Protein AF-X6MHM9-F1 (afdb_monomer)

Sequence (259 aa):
MFNFKNVYDDIGMSSDAVANDTKEEIQTVGAIEKTKDESQGNAEKDSIYIKPLPNRLIITTRPPKFGRLSFFIERARKILRHDETLTITGVDRAITLTCTLVELLKRQKIAKVTKIATNMNLNPNFRRYGGNVAWGEPVPTIVFHLVRGEHATYVSDFQQRKVIEIFEINDPEHSGRLKKKKVEELNLSKTFLSAPQQGKEAEDLLRSIGDEISLPDFIRYSSLLIHPLLKPSLFKSGLVSLGIGPQEQQQQQEEENIE

Organism: Reticulomyxa filosa (NCBI:txid46433)

Nearest PDB structures (foldseek):
  2q3v-assembly1_A  TM=8.619E-01  e=2.267E-05  Arabidopsis thaliana
  2q3v-assembly1_B  TM=8.005E-01  e=5.409E-05  Arabidopsis thaliana
  3u6y-assembly1_A  TM=7.817E-01  e=9.816E-04  Aeropyrum pernix K1
  6cwx-assembly1_A  TM=6.773E-01  e=3.514E-03  Homo sapiens
  6cwx-assembly1_B  TM=5.830E-01  e=8.385E-03  Homo sapiens

pLDDT: mean 77.52, std 22.96, range [27.73, 98.19]

Secondary structure (DSSP, 8-state):
------------------------------------------SSS--SBPPPPPSEEEE-SS--TT--HHHHHHHHHHHHHH-SEEEEEEETTHHHHHHHHHHHHHHTTSEEEEEEEEEEE-S---EEETTEEEPPPPEEEEEEEEEE-TTTTSPPHHHHHHHHHHHHHH-TT--SEEEHHHHHHTTHHHHTT--HHHHHHHHHHHHHS-SEEEHHHHHHHHHHHS-TTB-HHHHHHHHHHTT----TTHHHHHHHTT-

InterPro domains:
  IPR036882 Alba-like domain superfamily [G3DSA:3.30.110.20] (65-205)
  IPR036882 Alba-like domain superfamily [SSF82704] (67-122)

Structure (mmCIF, N/CA/C/O backbone):
data_AF-X6MHM9-F1
#
_entry.id   AF-X6MHM9-F1
#
loop_
_atom_site.group_PDB
_atom_site.id
_atom_site.type_symbol
_atom_site.label_atom_id
_atom_site.label_alt_id
_atom_site.label_comp_id
_atom_site.label_asym_id
_atom_site.label_entity_id
_atom_site.label_seq_id
_atom_site.pdbx_PDB_ins_code
_atom_site.Cartn_x
_atom_site.Cartn_y
_atom_site.Cartn_z
_atom_site.occupancy
_atom_site.B_iso_or_equiv
_atom_site.auth_seq_id
_atom_site.auth_comp_id
_atom_site.auth_asym_id
_atom_site.auth_atom_id
_atom_site.pdbx_PDB_model_num
ATOM 1 N N . MET A 1 1 ? 29.045 -24.421 -48.332 1.00 38.19 1 MET A N 1
ATOM 2 C CA . MET A 1 1 ? 28.368 -23.975 -49.567 1.00 38.19 1 MET A CA 1
ATOM 3 C C . MET A 1 1 ? 27.151 -24.853 -49.773 1.00 38.19 1 MET A C 1
ATOM 5 O O . MET A 1 1 ? 27.314 -25.995 -50.168 1.00 38.19 1 MET A O 1
ATOM 9 N N . PHE A 1 2 ? 25.963 -24.349 -49.454 1.00 33.72 2 PHE A N 1
ATOM 10 C CA . PHE A 1 2 ? 24.700 -24.990 -49.813 1.00 33.72 2 PHE A CA 1
ATOM 11 C C . PHE A 1 2 ? 23.767 -23.898 -50.331 1.00 33.72 2 PHE A C 1
ATOM 13 O O . PHE A 1 2 ? 23.407 -22.980 -49.601 1.00 33.72 2 PHE A O 1
ATOM 20 N N . ASN A 1 3 ? 23.488 -23.980 -51.630 1.00 33.09 3 ASN A N 1
ATOM 21 C CA . ASN A 1 3 ? 22.532 -23.160 -52.358 1.00 33.09 3 ASN A CA 1
ATOM 22 C C . ASN A 1 3 ? 21.130 -23.712 -52.107 1.00 33.09 3 ASN A C 1
ATOM 24 O O . ASN A 1 3 ? 20.907 -24.896 -52.341 1.00 33.09 3 ASN A O 1
ATOM 28 N N . PHE A 1 4 ? 20.184 -22.842 -51.764 1.00 39.72 4 PHE A N 1
ATOM 29 C CA . PHE A 1 4 ? 18.783 -23.053 -52.107 1.00 39.72 4 PHE A CA 1
ATOM 30 C C . PHE A 1 4 ? 18.230 -21.762 -52.701 1.00 39.72 4 PHE A C 1
ATOM 32 O O . PHE A 1 4 ? 18.188 -20.715 -52.060 1.00 39.72 4 PHE A O 1
ATOM 39 N N . LYS A 1 5 ? 17.880 -21.873 -53.980 1.00 37.59 5 LYS A N 1
ATOM 40 C CA . LYS A 1 5 ? 17.193 -20.891 -54.810 1.00 37.59 5 LYS A CA 1
ATOM 41 C C . LYS A 1 5 ? 15.793 -21.451 -55.085 1.00 37.59 5 LYS A C 1
ATOM 43 O O . LYS A 1 5 ? 15.663 -22.663 -55.251 1.00 37.59 5 LYS A O 1
ATOM 48 N N . ASN A 1 6 ? 14.837 -20.533 -55.237 1.00 37.28 6 ASN A N 1
ATOM 49 C CA . ASN A 1 6 ? 13.449 -20.690 -55.700 1.00 37.28 6 ASN A CA 1
ATOM 50 C C . ASN A 1 6 ? 12.494 -21.181 -54.595 1.00 37.28 6 ASN A C 1
ATOM 52 O O . ASN A 1 6 ? 12.833 -22.068 -53.826 1.00 37.28 6 ASN A O 1
ATOM 56 N N . VAL A 1 7 ? 11.308 -20.604 -54.403 1.00 36.53 7 VAL A N 1
ATOM 57 C CA . VAL A 1 7 ? 10.221 -20.402 -55.375 1.00 36.53 7 VAL A CA 1
ATOM 58 C C . VAL A 1 7 ? 9.332 -19.242 -54.895 1.00 36.53 7 VAL A C 1
ATOM 60 O O . VAL A 1 7 ? 9.020 -19.213 -53.711 1.00 36.53 7 VAL A O 1
ATOM 63 N N . TYR A 1 8 ? 8.967 -18.307 -55.778 1.00 34.03 8 TYR A N 1
ATOM 64 C CA . TYR A 1 8 ? 7.593 -17.834 -56.054 1.00 34.03 8 TYR A CA 1
ATOM 65 C C . TYR A 1 8 ? 7.660 -16.606 -56.980 1.00 34.03 8 TYR A C 1
ATOM 67 O O . TYR A 1 8 ? 7.905 -15.492 -56.529 1.00 34.03 8 TYR A O 1
ATOM 75 N N . ASP A 1 9 ? 7.448 -16.865 -58.269 1.00 32.56 9 ASP A N 1
ATOM 76 C CA . ASP A 1 9 ? 6.857 -15.936 -59.237 1.00 32.56 9 ASP A CA 1
ATOM 77 C C . ASP A 1 9 ? 5.432 -16.439 -59.549 1.00 32.56 9 ASP A C 1
ATOM 79 O O . ASP A 1 9 ? 5.089 -17.572 -59.203 1.00 32.56 9 ASP A O 1
ATOM 83 N N . ASP A 1 10 ? 4.656 -15.594 -60.229 1.00 34.88 10 ASP A N 1
ATOM 84 C CA . ASP A 1 10 ? 3.286 -15.765 -60.739 1.00 34.88 10 ASP A CA 1
ATOM 85 C C . ASP A 1 10 ? 2.143 -15.502 -59.753 1.00 34.88 10 ASP A C 1
ATOM 87 O O . ASP A 1 10 ? 1.600 -16.422 -59.153 1.00 34.88 10 ASP A O 1
ATOM 91 N N . ILE A 1 11 ? 1.698 -14.238 -59.683 1.00 41.06 11 ILE A N 1
ATOM 92 C CA . ILE A 1 11 ? 0.494 -13.807 -60.425 1.00 41.06 11 ILE A CA 1
ATOM 93 C C . ILE A 1 11 ? 0.712 -12.368 -60.911 1.00 41.06 11 ILE A C 1
ATOM 95 O O . ILE A 1 11 ? 0.724 -11.421 -60.126 1.00 41.06 11 ILE A O 1
ATOM 99 N N . GLY A 1 12 ? 0.865 -12.210 -62.224 1.00 33.34 12 GLY A N 1
ATOM 100 C CA . GLY A 1 12 ? 0.735 -10.927 -62.899 1.00 33.34 12 GLY A CA 1
ATOM 101 C C . GLY A 1 12 ? -0.726 -10.608 -63.211 1.00 33.34 12 GLY A C 1
ATOM 102 O O . GLY A 1 12 ? -1.438 -11.456 -63.739 1.00 33.34 12 GLY A O 1
ATOM 103 N N . MET A 1 13 ? -1.141 -9.366 -62.957 1.00 36.22 13 MET A N 1
ATOM 104 C CA . MET A 1 13 ? -2.117 -8.652 -63.788 1.00 36.22 13 MET A CA 1
ATOM 105 C C . MET A 1 13 ? -1.728 -7.163 -63.871 1.00 36.22 13 MET A C 1
ATOM 107 O O . MET A 1 13 ? -1.805 -6.430 -62.889 1.00 36.22 13 MET A O 1
ATOM 111 N N . SER A 1 14 ? -1.217 -6.804 -65.058 1.00 32.84 14 SER A N 1
ATOM 112 C CA . SER A 1 14 ? -1.389 -5.565 -65.853 1.00 32.84 14 SER A CA 1
ATOM 113 C C . SER A 1 14 ? -2.276 -4.476 -65.217 1.00 32.84 14 SER A C 1
ATOM 115 O O . SER A 1 14 ? -3.398 -4.755 -64.810 1.00 32.84 14 SER A O 1
ATOM 117 N N . SER A 1 15 ? -1.769 -3.270 -64.931 1.00 32.66 15 SER A N 1
ATOM 118 C CA . SER A 1 15 ? -1.408 -2.141 -65.825 1.00 32.66 15 SER A CA 1
ATOM 119 C C . SER A 1 15 ? -2.610 -1.495 -66.529 1.00 32.66 15 SER A C 1
ATOM 121 O O . SER A 1 15 ? -3.189 -2.098 -67.423 1.00 32.66 15 SER A O 1
ATOM 123 N N . ASP A 1 16 ? -2.980 -0.271 -66.124 1.00 31.88 16 ASP A N 1
ATOM 124 C CA . ASP A 1 16 ? -2.954 0.928 -66.987 1.00 31.88 16 ASP A CA 1
ATOM 125 C C . ASP A 1 16 ? -3.599 2.168 -66.325 1.00 31.88 16 ASP A C 1
ATOM 127 O O . ASP A 1 16 ? -4.435 2.053 -65.431 1.00 31.88 16 ASP A O 1
ATOM 131 N N . ALA A 1 17 ? -3.192 3.342 -66.842 1.00 35.31 17 ALA A N 1
ATOM 132 C CA . ALA A 1 17 ? -3.585 4.739 -66.560 1.00 35.31 17 ALA A CA 1
ATOM 133 C C . ALA A 1 17 ? -2.800 5.457 -65.425 1.00 35.31 17 ALA A C 1
ATOM 135 O O . ALA A 1 17 ? -3.111 5.305 -64.249 1.00 35.31 17 ALA A O 1
ATOM 136 N N . VAL A 1 18 ? -1.652 6.116 -65.693 1.00 36.22 18 VAL A N 1
ATOM 137 C CA . VAL A 1 18 ? -1.440 7.455 -66.335 1.00 36.22 18 VAL A CA 1
ATOM 138 C C . VAL A 1 18 ? -1.986 8.590 -65.443 1.00 36.22 18 VAL A C 1
ATOM 140 O O . VAL A 1 18 ? -3.193 8.736 -65.327 1.00 36.22 18 VAL A O 1
ATOM 143 N N . ALA A 1 19 ? -1.166 9.238 -64.603 1.00 32.47 19 ALA A N 1
ATOM 144 C CA . ALA A 1 19 ? -0.224 10.359 -64.833 1.00 32.47 19 ALA A CA 1
ATOM 145 C C . ALA A 1 19 ? -0.845 11.770 -64.710 1.00 32.47 19 ALA A C 1
ATOM 147 O O . ALA A 1 19 ? -1.981 11.988 -65.122 1.00 32.47 19 ALA A O 1
ATOM 148 N N . ASN A 1 20 ? -0.011 12.696 -64.202 1.00 32.94 20 ASN A N 1
ATOM 149 C CA . ASN A 1 20 ? -0.148 14.156 -64.000 1.00 32.94 20 ASN A CA 1
ATOM 150 C C . ASN A 1 20 ? -0.344 14.529 -62.518 1.00 32.94 20 ASN A C 1
ATOM 152 O O . ASN A 1 20 ? -1.415 14.327 -61.964 1.00 32.94 20 ASN A O 1
ATOM 156 N N . ASP A 1 21 ? 0.683 14.874 -61.739 1.00 32.47 21 ASP A N 1
ATOM 157 C CA . ASP A 1 21 ? 1.766 15.869 -61.867 1.00 32.47 21 ASP A CA 1
ATOM 158 C C . ASP A 1 21 ? 1.361 17.301 -61.455 1.00 32.47 21 ASP A C 1
ATOM 160 O O . ASP A 1 21 ? 0.374 17.871 -61.913 1.00 32.47 21 ASP A O 1
ATOM 164 N N . THR A 1 22 ? 2.234 17.877 -60.625 1.00 33.09 22 THR A N 1
ATOM 165 C CA . THR A 1 22 ? 2.435 19.291 -60.260 1.00 33.09 22 THR A CA 1
ATOM 166 C C . THR A 1 22 ? 1.463 20.098 -59.370 1.00 33.09 22 THR A C 1
ATOM 168 O O . THR A 1 22 ? 0.395 20.533 -59.782 1.00 33.09 22 THR A O 1
ATOM 171 N N . LYS A 1 23 ? 2.057 20.509 -58.233 1.00 34.28 23 LYS A N 1
ATOM 172 C CA . LYS A 1 23 ? 2.311 21.893 -57.759 1.00 34.28 23 LYS A CA 1
ATOM 173 C C . LYS A 1 23 ? 1.507 22.461 -56.580 1.00 34.28 23 LYS A C 1
ATOM 175 O O . LYS A 1 23 ? 0.291 22.575 -56.577 1.00 34.28 23 LYS A O 1
ATOM 180 N N . GLU A 1 24 ? 2.335 22.857 -55.615 1.00 34.50 24 GLU A N 1
ATOM 181 C CA . GLU A 1 24 ? 2.168 23.757 -54.480 1.00 34.50 24 GLU A CA 1
ATOM 182 C C . GLU A 1 24 ? 1.369 25.031 -54.785 1.00 34.50 24 GLU A C 1
ATOM 184 O O . GLU A 1 24 ? 1.591 25.667 -55.812 1.00 34.50 24 GLU A O 1
ATOM 189 N N . GLU A 1 25 ? 0.593 25.496 -53.801 1.00 30.88 25 GLU A N 1
ATOM 190 C CA . GLU A 1 25 ? 0.550 26.925 -53.493 1.00 30.88 25 GLU A CA 1
ATOM 191 C C . GLU A 1 25 ? 0.280 27.172 -52.000 1.00 30.88 25 GLU A C 1
ATOM 193 O O . GLU A 1 25 ? -0.610 26.596 -51.374 1.00 30.88 25 GLU A O 1
ATOM 198 N N . ILE A 1 26 ? 1.129 28.024 -51.436 1.00 33.47 26 ILE A N 1
ATOM 199 C CA . ILE A 1 26 ? 1.107 28.559 -50.080 1.00 33.47 26 ILE A CA 1
ATOM 200 C C . ILE A 1 26 ? 0.109 29.720 -50.048 1.00 33.47 26 ILE A C 1
ATOM 202 O O . ILE A 1 26 ? 0.227 30.636 -50.858 1.00 33.47 26 ILE A O 1
ATOM 206 N N . GLN A 1 27 ? -0.788 29.764 -49.059 1.00 29.98 27 GLN A N 1
ATOM 207 C CA . GLN A 1 27 ? -1.447 31.012 -48.655 1.00 29.98 27 GLN A CA 1
ATOM 208 C C . GLN A 1 27 ? -1.429 31.192 -47.133 1.00 29.98 27 GLN A C 1
ATOM 210 O O . GLN A 1 27 ? -2.152 30.546 -46.379 1.00 29.98 27 GLN A O 1
ATOM 215 N N . THR A 1 28 ? -0.585 32.125 -46.700 1.00 32.91 28 THR A N 1
ATOM 216 C CA . THR A 1 28 ? -0.631 32.845 -45.423 1.00 32.91 28 THR A CA 1
ATOM 217 C C . THR A 1 28 ? -1.448 34.126 -45.575 1.00 32.91 28 THR A C 1
ATOM 219 O O . THR A 1 28 ? -0.984 35.004 -46.291 1.00 32.91 28 THR A O 1
ATOM 222 N N . VAL A 1 29 ? -2.563 34.274 -44.846 1.00 30.34 29 VAL A N 1
ATOM 223 C CA . VAL A 1 29 ? -3.133 35.528 -44.282 1.00 30.34 29 VAL A CA 1
ATOM 224 C C . VAL A 1 29 ? -4.110 35.049 -43.181 1.00 30.34 29 VAL A C 1
ATOM 226 O O . VAL A 1 29 ? -4.945 34.204 -43.456 1.00 30.34 29 VAL A O 1
ATOM 229 N N . GLY A 1 30 ? -4.040 35.382 -41.890 1.00 27.73 30 GLY A N 1
ATOM 230 C CA . GLY A 1 30 ? -3.840 36.699 -41.301 1.00 27.73 30 GLY A CA 1
ATOM 231 C C . GLY A 1 30 ? -5.193 37.340 -40.956 1.00 27.73 30 GLY A C 1
ATOM 232 O O . GLY A 1 30 ? -5.540 38.349 -41.552 1.00 27.73 30 GLY A O 1
ATOM 233 N N . ALA A 1 31 ? -5.957 36.782 -40.009 1.00 30.77 31 ALA A N 1
ATOM 234 C CA . ALA A 1 31 ? -7.120 37.458 -39.424 1.00 30.77 31 ALA A CA 1
ATOM 235 C C . ALA A 1 31 ? -7.164 37.214 -37.909 1.00 30.77 31 ALA A C 1
ATOM 237 O O . ALA A 1 31 ? -7.537 36.151 -37.420 1.00 30.77 31 ALA A O 1
ATOM 238 N N . ILE A 1 32 ? -6.697 38.228 -37.185 1.00 41.47 32 ILE A N 1
ATOM 239 C CA . ILE A 1 32 ? -6.835 38.396 -35.743 1.00 41.47 32 ILE A CA 1
ATOM 240 C C . ILE A 1 32 ? -8.270 38.866 -35.503 1.00 41.47 32 ILE A C 1
ATOM 242 O O . ILE A 1 32 ? -8.565 40.043 -35.695 1.00 41.47 32 ILE A O 1
ATOM 246 N N . GLU A 1 33 ? -9.143 37.973 -35.048 1.00 34.34 33 GLU A N 1
ATOM 247 C CA . GLU A 1 33 ? -10.371 38.371 -34.363 1.00 34.34 33 GLU A CA 1
ATOM 248 C C . GLU A 1 33 ? -10.207 38.121 -32.868 1.00 34.34 33 GLU A C 1
ATOM 250 O O . GLU A 1 33 ? -10.085 37.002 -32.375 1.00 34.34 33 GLU A O 1
ATOM 255 N N . LYS A 1 34 ? -10.130 39.241 -32.147 1.00 41.06 34 LYS A N 1
ATOM 256 C CA . LYS A 1 34 ? -10.158 39.319 -30.694 1.00 41.06 34 LYS A CA 1
ATOM 257 C C . LYS A 1 34 ? -11.567 38.976 -30.215 1.00 41.06 34 LYS A C 1
ATOM 259 O O . LYS A 1 34 ? -12.380 39.879 -30.030 1.00 41.06 34 LYS A O 1
ATOM 264 N N . THR A 1 35 ? -11.827 37.717 -29.905 1.00 32.22 35 THR A N 1
ATOM 265 C CA . THR A 1 35 ? -12.854 37.379 -28.917 1.00 32.22 35 THR A CA 1
ATOM 266 C C . THR A 1 35 ? -12.211 37.374 -27.537 1.00 32.22 35 THR A C 1
ATOM 268 O O . THR A 1 35 ? -11.542 36.433 -27.117 1.00 32.22 35 THR A O 1
ATOM 271 N N . LYS A 1 36 ? -12.387 38.512 -26.857 1.00 39.59 36 LYS A N 1
ATOM 272 C CA . LYS A 1 36 ? -12.474 38.575 -25.400 1.00 39.59 36 LYS A CA 1
ATOM 273 C C . LYS A 1 36 ? -13.589 37.630 -24.974 1.00 39.59 36 LYS A C 1
ATOM 275 O O . LYS A 1 36 ? -14.733 37.881 -25.322 1.00 39.59 36 LYS A O 1
ATOM 280 N N . ASP A 1 37 ? -13.215 36.569 -24.287 1.00 42.22 37 ASP A N 1
ATOM 281 C CA . ASP A 1 37 ? -13.855 36.046 -23.081 1.00 42.22 37 ASP A CA 1
ATOM 282 C C . ASP A 1 37 ? -13.402 34.603 -22.944 1.00 42.22 37 ASP A C 1
ATOM 284 O O . ASP A 1 37 ? -13.770 33.754 -23.740 1.00 42.22 37 ASP A O 1
ATOM 288 N N . GLU A 1 38 ? -12.546 34.355 -21.958 1.00 34.78 38 GLU A N 1
ATOM 289 C CA . GLU A 1 38 ? -12.667 33.188 -21.092 1.00 34.78 38 GLU A CA 1
ATOM 290 C C . GLU A 1 38 ? -11.642 33.319 -19.968 1.00 34.78 38 GLU A C 1
ATOM 292 O O . GLU A 1 38 ? -10.440 33.076 -20.084 1.00 34.78 38 GLU A O 1
ATOM 297 N N . SER A 1 39 ? -12.174 33.766 -18.843 1.00 46.81 39 SER A N 1
ATOM 298 C CA . SER A 1 39 ? -11.655 33.630 -17.497 1.00 46.81 39 SER A CA 1
ATOM 299 C C . SER A 1 39 ? -11.370 32.158 -17.157 1.00 46.81 39 SER A C 1
ATOM 301 O O . SER A 1 39 ? -12.078 31.535 -16.373 1.00 46.81 39 SER A O 1
ATOM 303 N N . GLN A 1 40 ? -10.283 31.589 -17.679 1.00 37.44 40 GLN A N 1
ATOM 304 C CA . GLN A 1 40 ? -9.726 30.328 -17.177 1.00 37.44 40 GLN A CA 1
ATOM 305 C C . GLN A 1 40 ? -8.724 30.615 -16.064 1.00 37.44 40 GLN A C 1
ATOM 307 O O . GLN A 1 40 ? -7.508 30.539 -16.211 1.00 37.44 40 GLN A O 1
ATOM 312 N N . GLY A 1 41 ? -9.276 30.989 -14.918 1.00 41.56 41 GLY A N 1
ATOM 313 C CA . GLY A 1 41 ? -8.515 31.260 -13.713 1.00 41.56 41 GLY A CA 1
ATOM 314 C C . GLY A 1 41 ? -9.370 31.065 -12.476 1.00 41.56 41 GLY A C 1
ATOM 315 O O . GLY A 1 41 ? -9.506 32.012 -11.721 1.00 41.56 41 GLY A O 1
ATOM 316 N N . ASN A 1 42 ? -10.003 29.895 -12.307 1.00 44.69 42 ASN A N 1
ATOM 317 C CA . ASN A 1 42 ? -10.522 29.387 -11.022 1.00 44.69 42 ASN A CA 1
ATOM 318 C C . ASN A 1 42 ? -11.270 28.049 -11.210 1.00 44.69 42 ASN A C 1
ATOM 320 O O . ASN A 1 42 ? -12.459 28.059 -11.502 1.00 44.69 42 ASN A O 1
ATOM 324 N N . ALA A 1 43 ? -10.592 26.908 -11.015 1.00 41.81 43 ALA A N 1
ATOM 325 C CA . ALA A 1 43 ? -11.248 25.614 -10.728 1.00 41.81 43 ALA A CA 1
ATOM 326 C C . ALA A 1 43 ? -10.328 24.518 -10.122 1.00 41.81 43 ALA A C 1
ATOM 328 O O . ALA A 1 43 ? -10.762 23.382 -9.972 1.00 41.81 43 ALA A O 1
ATOM 329 N N . GLU A 1 44 ? -9.064 24.798 -9.763 1.00 48.62 44 GLU A N 1
ATOM 330 C CA . GLU A 1 44 ? -8.189 23.812 -9.075 1.00 48.62 44 GLU A CA 1
ATOM 331 C C . GLU A 1 44 ? -8.121 23.986 -7.540 1.00 48.62 44 GLU A C 1
ATOM 333 O O . GLU A 1 44 ? -7.398 23.262 -6.852 1.00 48.62 44 GLU A O 1
ATOM 338 N N . LYS A 1 45 ? -8.916 24.904 -6.984 1.00 48.66 45 LYS A N 1
ATOM 339 C CA . LYS A 1 45 ? -9.206 25.034 -5.547 1.00 48.66 45 LYS A CA 1
ATOM 340 C C . LYS A 1 45 ? -10.603 24.425 -5.364 1.00 48.66 45 LYS A C 1
ATOM 342 O O . LYS A 1 45 ? -11.562 25.022 -5.817 1.00 48.66 45 LYS A O 1
ATOM 347 N N . ASP A 1 46 ? -10.811 23.154 -5.027 1.00 57.25 46 ASP A N 1
ATOM 348 C CA . ASP A 1 46 ? -10.609 22.580 -3.696 1.00 57.25 46 ASP A CA 1
ATOM 349 C C . ASP A 1 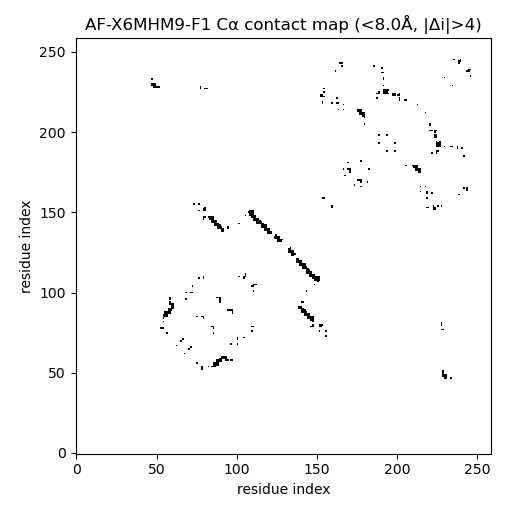46 ? -10.738 21.044 -3.745 1.00 57.25 46 ASP A C 1
ATOM 351 O O . ASP A 1 46 ? -11.512 20.431 -3.012 1.00 57.25 46 ASP A O 1
ATOM 355 N N . SER A 1 47 ? -10.017 20.360 -4.641 1.00 73.62 47 SER A N 1
ATOM 356 C CA . SER A 1 47 ? -10.049 18.891 -4.597 1.00 73.62 47 SER A CA 1
ATOM 357 C C . SER A 1 47 ? -9.367 18.396 -3.315 1.00 73.62 47 SER A C 1
ATOM 359 O O . SER A 1 47 ? -8.190 18.681 -3.081 1.00 73.62 47 SER A O 1
ATOM 361 N N . ILE A 1 48 ? -10.099 17.663 -2.475 1.00 76.81 48 ILE A N 1
ATOM 362 C CA . ILE A 1 48 ? -9.589 16.992 -1.261 1.00 76.81 48 ILE A CA 1
ATOM 363 C C . ILE A 1 48 ? -8.546 15.922 -1.627 1.00 76.81 48 ILE A C 1
ATOM 365 O O . ILE A 1 48 ? -7.636 15.618 -0.847 1.00 76.81 48 ILE A O 1
ATOM 369 N N . TYR A 1 49 ? -8.643 15.393 -2.848 1.00 79.56 49 TYR A N 1
ATOM 370 C CA . TYR A 1 49 ? -7.808 14.318 -3.353 1.00 79.56 49 TYR A CA 1
ATOM 371 C C . TYR A 1 49 ? -6.757 14.815 -4.347 1.00 79.56 49 TYR A C 1
ATOM 373 O O . TYR A 1 49 ? -6.893 15.837 -5.021 1.00 79.56 49 TYR A O 1
ATOM 381 N N . ILE A 1 50 ? -5.667 14.065 -4.438 1.00 77.12 50 ILE A N 1
ATOM 382 C CA . ILE A 1 50 ? -4.694 14.178 -5.522 1.00 77.12 50 ILE A CA 1
ATOM 383 C C . ILE A 1 50 ? -5.305 13.536 -6.779 1.00 77.12 50 ILE A C 1
ATOM 385 O O . ILE A 1 50 ? -6.096 12.600 -6.669 1.00 77.12 50 ILE A O 1
ATOM 389 N N . LYS A 1 51 ? -4.940 14.024 -7.974 1.00 80.06 51 LYS A N 1
ATOM 390 C CA . LYS A 1 51 ? -5.360 13.422 -9.252 1.00 80.06 51 LYS A CA 1
ATOM 391 C C . LYS A 1 51 ? -5.055 11.910 -9.263 1.00 80.06 51 LYS A C 1
ATOM 393 O O . LYS A 1 51 ? -3.990 11.522 -8.766 1.00 80.06 51 LYS A O 1
ATOM 398 N N . PRO A 1 52 ? -5.951 11.072 -9.820 1.00 74.19 52 PRO A N 1
ATOM 399 C CA . PRO A 1 52 ? -5.748 9.629 -9.864 1.00 74.19 52 PRO A CA 1
ATOM 400 C C . PRO A 1 52 ? -4.431 9.306 -10.568 1.00 74.19 52 PRO A C 1
ATOM 402 O O . PRO A 1 52 ? -4.074 9.904 -11.588 1.00 74.19 52 PRO A O 1
ATOM 405 N N . LEU A 1 53 ? -3.670 8.397 -9.965 1.00 80.56 53 LEU A N 1
ATOM 406 C CA . LEU A 1 53 ? -2.383 7.977 -10.495 1.00 80.56 53 LEU A CA 1
ATOM 407 C C . LEU A 1 53 ? -2.627 6.906 -11.559 1.00 80.56 53 LEU A C 1
ATOM 409 O O . LEU A 1 53 ? -3.429 6.012 -11.324 1.00 80.56 53 LEU A O 1
ATOM 413 N N . PRO A 1 54 ? -1.931 6.946 -12.706 1.00 88.56 54 PRO A N 1
ATOM 414 C CA . PRO A 1 54 ? -2.041 5.870 -13.676 1.00 88.56 54 PRO A CA 1
ATOM 415 C C . PRO A 1 54 ? -1.498 4.563 -13.086 1.00 88.56 54 PRO A C 1
ATOM 417 O O . PRO A 1 54 ? -0.500 4.578 -12.357 1.00 88.56 54 PRO A O 1
ATOM 420 N N . ASN A 1 55 ? -2.061 3.430 -13.516 1.00 91.31 55 ASN A N 1
ATOM 421 C CA . ASN A 1 55 ? -1.708 2.066 -13.069 1.00 91.31 55 ASN A CA 1
ATOM 422 C C . ASN A 1 55 ? -0.365 1.588 -13.653 1.00 91.31 55 ASN A C 1
ATOM 424 O O . ASN A 1 55 ? -0.123 0.400 -13.892 1.00 91.31 55 ASN A O 1
ATOM 428 N N . ARG A 1 56 ? 0.519 2.545 -13.939 1.00 92.94 56 ARG A N 1
ATOM 429 C CA . ARG A 1 56 ? 1.807 2.373 -14.584 1.00 92.94 56 ARG A CA 1
ATOM 430 C C . ARG A 1 56 ? 2.844 3.276 -13.930 1.00 92.94 56 ARG A C 1
ATOM 432 O O . ARG A 1 56 ? 2.669 4.489 -13.828 1.00 92.94 56 ARG A O 1
ATOM 439 N N . LEU A 1 57 ? 3.967 2.674 -13.566 1.00 93.06 57 LEU A N 1
ATOM 440 C CA . LEU A 1 57 ? 5.142 3.350 -13.042 1.00 93.06 57 LEU A CA 1
ATOM 441 C C . LEU A 1 57 ? 6.310 3.126 -14.003 1.00 93.06 57 LEU A C 1
ATOM 443 O O . LEU A 1 57 ? 6.691 1.989 -14.256 1.00 93.06 57 LEU A O 1
ATOM 447 N N . ILE A 1 58 ? 6.867 4.203 -14.553 1.00 91.75 58 ILE A N 1
ATOM 448 C CA . ILE A 1 58 ? 8.024 4.136 -15.452 1.00 91.75 58 ILE A CA 1
ATOM 449 C C . ILE A 1 58 ? 9.227 4.714 -14.714 1.00 91.75 58 ILE A C 1
ATOM 451 O O . ILE A 1 58 ? 9.177 5.847 -14.236 1.00 91.75 58 ILE A O 1
ATOM 455 N N . ILE A 1 59 ? 10.295 3.929 -14.619 1.00 90.88 59 ILE A N 1
ATOM 456 C CA . ILE A 1 59 ? 11.537 4.285 -13.942 1.00 90.88 59 ILE A CA 1
ATOM 457 C C . ILE A 1 59 ? 12.615 4.456 -15.010 1.00 90.88 59 ILE A C 1
ATOM 459 O O . ILE A 1 59 ? 12.994 3.511 -15.704 1.00 90.88 59 ILE A O 1
ATOM 463 N N . THR A 1 60 ? 13.089 5.692 -15.149 1.00 86.88 60 THR A N 1
ATOM 464 C CA . THR A 1 60 ? 14.117 6.088 -16.116 1.00 86.88 60 THR A CA 1
ATOM 465 C C . THR A 1 60 ? 15.382 6.568 -15.415 1.00 86.88 60 THR A C 1
ATOM 467 O O . THR A 1 60 ? 15.343 7.018 -14.273 1.00 86.88 60 THR A O 1
ATOM 470 N N . THR A 1 61 ? 16.502 6.534 -16.134 1.00 68.88 61 THR A N 1
ATOM 471 C CA . THR A 1 61 ? 17.859 6.866 -15.667 1.00 68.88 61 THR A CA 1
ATOM 472 C C . THR A 1 61 ? 18.079 8.295 -15.189 1.00 68.88 61 THR A C 1
ATOM 474 O O . THR A 1 61 ? 19.074 8.546 -14.518 1.00 68.88 61 THR A O 1
ATOM 477 N N . ARG A 1 62 ? 17.177 9.230 -15.503 1.00 65.19 62 ARG A N 1
ATOM 478 C CA . ARG A 1 62 ? 17.145 10.544 -14.857 1.00 65.19 62 ARG A CA 1
ATOM 479 C C . ARG A 1 62 ? 16.137 10.477 -13.717 1.00 65.19 62 ARG A C 1
ATOM 481 O O . ARG A 1 62 ? 14.954 10.723 -13.971 1.00 65.19 62 ARG A O 1
ATOM 488 N N . PRO A 1 63 ? 16.549 10.119 -12.489 1.00 54.75 63 PRO A N 1
ATOM 489 C CA . PRO A 1 63 ? 15.690 10.385 -11.355 1.00 54.75 63 PRO A CA 1
ATOM 490 C C . PRO A 1 63 ? 15.346 11.885 -11.386 1.00 54.75 63 PRO A C 1
ATOM 492 O O . PRO A 1 63 ? 16.220 12.701 -11.702 1.00 54.75 63 PRO A O 1
ATOM 495 N N . PRO A 1 64 ? 14.103 12.298 -11.078 1.00 55.75 64 PRO A N 1
ATOM 496 C CA . PRO A 1 64 ? 13.885 13.683 -10.673 1.00 55.75 64 PRO A CA 1
ATOM 497 C C . PRO A 1 64 ? 14.875 14.005 -9.541 1.00 55.75 64 PRO A C 1
ATOM 499 O O . PRO A 1 64 ? 15.375 13.085 -8.897 1.00 55.75 64 PRO A O 1
ATOM 502 N N . LYS A 1 65 ? 15.154 15.281 -9.259 1.00 55.44 65 LYS A N 1
ATOM 503 C CA . LYS A 1 65 ? 16.114 15.713 -8.216 1.00 55.44 65 LYS A CA 1
ATOM 504 C C . LYS A 1 65 ? 15.923 15.045 -6.824 1.00 55.44 65 LYS A C 1
ATOM 506 O O . LYS A 1 65 ? 16.802 15.145 -5.986 1.00 55.44 65 LYS A O 1
ATOM 511 N N . PHE A 1 66 ? 14.822 14.308 -6.622 1.00 52.72 66 PHE A N 1
ATOM 512 C CA . PHE A 1 66 ? 14.444 13.526 -5.441 1.00 52.72 66 PHE A CA 1
ATOM 513 C C . PHE A 1 66 ? 14.175 12.024 -5.707 1.00 52.72 66 PHE A C 1
ATOM 515 O O . PHE A 1 66 ? 13.401 11.405 -4.979 1.00 52.72 66 PHE A O 1
ATOM 522 N N . GLY A 1 67 ? 14.735 11.410 -6.757 1.00 56.50 67 GLY A N 1
ATOM 523 C CA . GLY A 1 67 ? 14.460 10.013 -7.143 1.00 56.50 67 GLY A CA 1
ATOM 524 C C . GLY A 1 67 ? 15.093 8.961 -6.229 1.00 56.50 67 GLY A C 1
ATOM 525 O O . GLY A 1 67 ? 15.865 8.116 -6.677 1.00 56.50 67 GLY A O 1
ATOM 526 N N . ARG A 1 68 ? 14.741 9.008 -4.944 1.00 76.75 68 ARG A N 1
ATOM 527 C CA . ARG A 1 68 ? 15.034 7.980 -3.949 1.00 76.75 68 ARG A CA 1
ATOM 528 C C . ARG A 1 68 ? 14.065 6.808 -4.138 1.00 76.75 68 ARG A C 1
ATOM 530 O O . ARG A 1 68 ? 12.910 6.983 -4.522 1.00 76.75 68 ARG A O 1
ATOM 537 N N . LEU A 1 69 ? 14.529 5.596 -3.842 1.00 87.38 69 LEU A N 1
ATOM 538 C CA . LEU A 1 69 ? 13.728 4.367 -3.893 1.00 87.38 69 LEU A CA 1
ATOM 539 C C . LEU A 1 69 ? 12.417 4.480 -3.086 1.00 87.38 69 LEU A C 1
ATOM 541 O O . LEU A 1 69 ? 11.380 3.986 -3.526 1.00 87.38 69 LEU A O 1
ATOM 545 N N . SER A 1 70 ? 12.448 5.197 -1.959 1.00 85.88 70 SER A N 1
ATOM 546 C CA . SER A 1 70 ? 11.289 5.483 -1.103 1.00 85.88 70 SER A CA 1
ATOM 547 C C . SER A 1 70 ? 10.129 6.133 -1.859 1.00 85.88 70 SER A C 1
ATOM 549 O O . SER A 1 70 ? 8.991 5.690 -1.724 1.00 85.88 70 SER A O 1
ATOM 551 N N . PHE A 1 71 ? 10.408 7.107 -2.730 1.00 87.25 71 PHE A N 1
ATOM 552 C CA . PHE A 1 71 ? 9.384 7.766 -3.542 1.00 87.25 71 PHE A CA 1
ATOM 553 C C . PHE A 1 71 ? 8.632 6.768 -4.431 1.00 87.25 71 PHE A C 1
ATOM 555 O O . PHE A 1 71 ? 7.402 6.795 -4.520 1.00 87.25 71 PHE A O 1
ATOM 562 N N . PHE A 1 72 ? 9.362 5.855 -5.079 1.00 91.19 72 PHE A N 1
ATOM 563 C CA . PHE A 1 72 ? 8.753 4.838 -5.934 1.00 91.19 72 PHE A CA 1
ATOM 564 C C . PHE A 1 72 ? 7.958 3.808 -5.129 1.00 91.19 72 PHE A C 1
ATOM 566 O O . PHE A 1 72 ? 6.897 3.386 -5.589 1.00 91.19 72 PHE A O 1
ATOM 573 N N . ILE A 1 73 ? 8.418 3.449 -3.925 1.00 91.94 73 ILE A N 1
ATOM 574 C CA . ILE A 1 73 ? 7.681 2.571 -3.005 1.00 91.94 73 ILE A CA 1
ATOM 575 C C . ILE A 1 73 ? 6.356 3.217 -2.607 1.00 91.94 73 ILE A C 1
ATOM 577 O O . ILE A 1 73 ? 5.304 2.594 -2.752 1.00 91.94 73 ILE A O 1
ATOM 581 N N . GLU A 1 74 ? 6.376 4.469 -2.148 1.00 88.81 74 GLU A N 1
ATOM 582 C CA . GLU A 1 74 ? 5.158 5.175 -1.748 1.00 88.81 74 GLU A CA 1
ATOM 583 C C . GLU A 1 74 ? 4.179 5.331 -2.906 1.00 88.81 74 GLU A C 1
ATOM 585 O O . GLU A 1 74 ? 2.974 5.130 -2.740 1.00 88.81 74 GLU A O 1
ATOM 590 N N . ARG A 1 75 ? 4.688 5.656 -4.098 1.00 90.19 75 ARG A N 1
ATOM 591 C CA . ARG A 1 75 ? 3.860 5.778 -5.296 1.00 90.19 75 ARG A CA 1
ATOM 592 C C . ARG A 1 75 ? 3.244 4.440 -5.695 1.00 90.19 75 ARG A C 1
ATOM 594 O O . ARG A 1 75 ? 2.050 4.399 -5.974 1.00 90.19 75 ARG A O 1
ATOM 601 N N . ALA A 1 76 ? 4.021 3.359 -5.687 1.00 93.56 76 ALA A N 1
ATOM 602 C CA . ALA A 1 76 ? 3.522 2.017 -5.976 1.00 93.56 76 ALA A CA 1
ATOM 603 C C . ALA A 1 76 ? 2.459 1.573 -4.961 1.00 93.56 76 ALA A C 1
ATOM 605 O O . ALA A 1 76 ? 1.420 1.057 -5.361 1.00 93.56 76 ALA A O 1
ATOM 606 N N . ARG A 1 77 ? 2.675 1.838 -3.664 1.00 92.88 77 ARG A N 1
ATOM 607 C CA . ARG A 1 77 ? 1.692 1.579 -2.600 1.00 92.88 77 ARG A CA 1
ATOM 608 C C . ARG A 1 77 ? 0.395 2.350 -2.829 1.00 92.88 77 ARG A C 1
ATOM 610 O O . ARG A 1 77 ? -0.674 1.758 -2.767 1.00 92.88 77 ARG A O 1
ATOM 617 N N . LYS A 1 78 ? 0.474 3.649 -3.137 1.00 90.94 78 LYS A N 1
ATOM 618 C CA . LYS A 1 78 ? -0.712 4.476 -3.428 1.00 90.94 78 LYS A CA 1
ATOM 619 C C . LYS A 1 78 ? -1.514 3.929 -4.607 1.00 90.94 78 LYS A C 1
ATOM 621 O O . LYS A 1 78 ? -2.732 3.838 -4.495 1.00 90.94 78 LYS A O 1
ATOM 626 N N . ILE A 1 79 ? -0.837 3.531 -5.687 1.00 92.88 79 ILE A N 1
ATOM 627 C CA . ILE A 1 79 ? -1.492 2.913 -6.848 1.00 92.88 79 ILE A CA 1
ATOM 628 C C . ILE A 1 79 ? -2.136 1.587 -6.440 1.00 92.88 79 ILE A C 1
ATOM 630 O O . ILE A 1 79 ? -3.321 1.423 -6.650 1.00 92.88 79 ILE A O 1
ATOM 634 N N . LEU A 1 80 ? -1.415 0.677 -5.779 1.00 93.88 80 LEU A N 1
ATOM 635 C CA . LEU A 1 80 ? -1.953 -0.634 -5.380 1.00 93.88 80 LEU A CA 1
ATOM 636 C C . LEU A 1 80 ? -3.066 -0.571 -4.317 1.00 93.88 80 LEU A C 1
ATOM 638 O O . LEU A 1 80 ? -3.807 -1.540 -4.153 1.00 93.88 80 LEU A O 1
ATOM 642 N N . ARG A 1 81 ? -3.191 0.541 -3.583 1.00 91.31 81 ARG A N 1
ATOM 643 C CA . ARG A 1 81 ? -4.343 0.812 -2.705 1.00 91.31 81 ARG A CA 1
ATOM 644 C C . ARG A 1 81 ? -5.576 1.229 -3.487 1.00 91.31 81 ARG A C 1
ATOM 646 O O . ARG A 1 81 ? -6.678 0.855 -3.109 1.00 91.31 81 ARG A O 1
ATOM 653 N N . HIS A 1 82 ? -5.386 2.025 -4.534 1.00 88.81 82 HIS A N 1
ATOM 654 C CA . HIS A 1 82 ? -6.477 2.501 -5.372 1.00 88.81 82 HIS A CA 1
ATOM 655 C C . HIS A 1 82 ? -6.919 1.415 -6.360 1.00 88.81 82 HIS A C 1
ATOM 657 O O . HIS A 1 82 ? -8.078 1.017 -6.376 1.00 88.81 82 HIS A O 1
ATOM 663 N N . ASP A 1 83 ? -5.959 0.841 -7.075 1.00 91.69 83 ASP A N 1
ATOM 664 C CA . ASP A 1 83 ? -6.129 -0.142 -8.133 1.00 91.69 83 ASP A CA 1
ATOM 665 C C . ASP A 1 83 ? -5.624 -1.519 -7.711 1.00 91.69 83 ASP A C 1
ATOM 667 O O . ASP A 1 83 ? -4.756 -1.664 -6.850 1.00 91.69 83 ASP A O 1
ATOM 671 N N . GLU A 1 84 ? -6.175 -2.570 -8.306 1.00 93.69 84 GLU A N 1
ATOM 672 C CA . GLU A 1 84 ? -5.774 -3.948 -7.998 1.00 93.69 84 GLU A CA 1
ATOM 673 C C . GLU A 1 84 ? -4.492 -4.374 -8.720 1.00 93.69 84 GLU A C 1
ATOM 675 O O . GLU A 1 84 ? -3.868 -5.372 -8.354 1.00 93.69 84 GLU A O 1
ATOM 680 N N . THR A 1 85 ? -4.093 -3.628 -9.752 1.00 96.56 85 THR A N 1
ATOM 681 C CA . THR A 1 85 ? -2.979 -3.977 -10.634 1.00 96.56 85 THR A CA 1
ATOM 682 C C . THR A 1 85 ? -2.017 -2.808 -10.799 1.00 96.56 85 THR A C 1
ATOM 684 O O . THR A 1 85 ? -2.406 -1.641 -10.778 1.00 96.56 85 THR A O 1
ATOM 687 N N . LEU A 1 86 ? -0.734 -3.122 -10.970 1.00 97.25 86 LEU A N 1
ATOM 688 C CA . LEU A 1 86 ? 0.316 -2.140 -11.217 1.00 97.25 86 LEU A CA 1
ATOM 689 C C . LEU A 1 86 ? 1.318 -2.698 -12.223 1.00 97.25 86 LEU A C 1
ATOM 691 O O . LEU A 1 86 ? 1.849 -3.793 -12.048 1.00 97.25 86 LEU A O 1
ATOM 695 N N . THR A 1 87 ? 1.628 -1.915 -13.253 1.00 97.75 87 THR A N 1
ATOM 696 C CA . THR A 1 87 ? 2.719 -2.225 -14.182 1.00 97.75 87 THR A CA 1
ATOM 697 C C . THR A 1 87 ? 3.932 -1.353 -13.878 1.00 97.75 87 THR A C 1
ATOM 699 O O . THR A 1 87 ? 3.836 -0.128 -13.935 1.00 97.75 87 THR A O 1
ATOM 702 N N . ILE A 1 88 ? 5.086 -1.957 -13.588 1.00 97.00 88 ILE A N 1
ATOM 703 C CA . ILE A 1 88 ? 6.346 -1.232 -13.369 1.00 97.00 88 ILE A CA 1
ATOM 704 C C . ILE A 1 88 ? 7.295 -1.499 -14.536 1.00 97.00 88 ILE A C 1
ATOM 706 O O . ILE A 1 88 ? 7.606 -2.648 -14.841 1.00 97.00 88 ILE A O 1
ATOM 710 N N . THR A 1 89 ? 7.758 -0.439 -15.193 1.00 95.50 89 THR A N 1
ATOM 711 C CA . THR A 1 89 ? 8.694 -0.499 -16.319 1.00 95.50 89 THR A CA 1
ATOM 712 C C . THR A 1 89 ? 10.026 0.131 -15.929 1.00 95.50 89 THR A C 1
ATOM 714 O O . THR A 1 89 ? 10.064 1.313 -15.599 1.00 95.50 89 THR A O 1
ATOM 717 N N . GLY A 1 90 ? 11.109 -0.636 -16.012 1.00 94.31 90 GLY A N 1
ATOM 718 C CA . GLY A 1 90 ? 12.480 -0.157 -15.845 1.00 94.31 90 GLY A CA 1
ATOM 719 C C . GLY A 1 90 ? 13.196 -0.084 -17.184 1.00 94.31 90 GLY A C 1
ATOM 720 O O . GLY A 1 90 ? 13.096 -1.019 -17.975 1.00 94.31 90 GLY A O 1
ATOM 721 N N . VAL A 1 91 ? 13.914 1.008 -17.440 1.00 91.31 91 VAL A N 1
ATOM 722 C CA . VAL A 1 91 ? 14.607 1.245 -18.716 1.00 91.31 91 VAL A CA 1
ATOM 723 C C . VAL A 1 91 ? 16.101 1.456 -18.481 1.00 91.31 91 VAL A C 1
ATOM 725 O O . VAL A 1 91 ? 16.486 2.234 -17.604 1.00 91.31 91 VAL A O 1
ATOM 728 N N . ASP A 1 92 ? 16.942 0.810 -19.291 1.00 91.00 92 ASP A N 1
ATOM 729 C CA . ASP A 1 92 ? 18.401 0.972 -19.270 1.00 91.00 92 ASP A CA 1
ATOM 730 C C . ASP A 1 92 ? 18.988 0.747 -17.857 1.00 91.00 92 ASP A C 1
ATOM 732 O O . ASP A 1 92 ? 18.660 -0.238 -17.192 1.00 91.00 92 ASP A O 1
ATOM 736 N N . ARG A 1 93 ? 19.801 1.672 -17.328 1.00 89.56 93 ARG A N 1
ATOM 737 C CA . ARG A 1 93 ? 20.414 1.528 -15.994 1.00 89.56 93 ARG A CA 1
ATOM 738 C C . ARG A 1 93 ? 19.397 1.552 -14.844 1.00 89.56 93 ARG A C 1
ATOM 740 O O . ARG A 1 93 ? 19.740 1.183 -13.725 1.00 89.56 93 ARG A O 1
ATOM 747 N N . ALA A 1 94 ? 18.148 1.959 -15.089 1.00 90.88 94 ALA A N 1
ATOM 748 C CA . ALA A 1 94 ? 17.091 1.937 -14.077 1.00 90.88 94 ALA A CA 1
ATOM 749 C C . ALA A 1 94 ? 16.476 0.540 -13.861 1.00 90.88 94 ALA A C 1
ATOM 751 O O . ALA A 1 94 ? 15.662 0.366 -12.949 1.00 90.88 94 ALA A O 1
ATOM 752 N N . ILE A 1 95 ? 16.864 -0.462 -14.660 1.00 93.50 95 ILE A N 1
ATOM 753 C CA . ILE A 1 95 ? 16.436 -1.858 -14.487 1.00 93.50 95 ILE A CA 1
ATOM 754 C C . ILE A 1 95 ? 16.777 -2.358 -13.079 1.00 93.50 95 ILE A C 1
ATOM 756 O O . ILE A 1 95 ? 15.901 -2.892 -12.405 1.00 93.50 95 ILE A O 1
ATOM 760 N N . THR A 1 96 ? 17.995 -2.111 -12.588 1.00 93.12 96 THR A N 1
ATOM 761 C CA . THR A 1 96 ? 18.419 -2.553 -11.249 1.00 93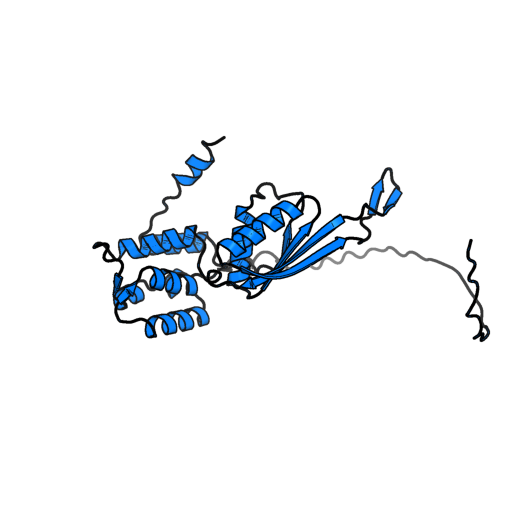.12 96 THR A CA 1
ATOM 762 C C . THR A 1 96 ? 17.530 -1.970 -10.154 1.00 93.12 96 THR A C 1
ATOM 764 O O . THR A 1 96 ? 16.991 -2.714 -9.341 1.00 93.12 96 THR A O 1
ATOM 767 N N . LEU A 1 97 ? 17.292 -0.653 -10.185 1.00 92.94 97 LEU A N 1
ATOM 768 C CA . LEU A 1 97 ? 16.402 0.023 -9.235 1.00 92.94 97 LEU A CA 1
ATOM 769 C C . LEU A 1 97 ? 14.974 -0.540 -9.292 1.00 92.94 97 LEU A C 1
ATOM 771 O O . LEU A 1 97 ? 14.321 -0.703 -8.263 1.00 92.94 97 LEU A O 1
ATOM 775 N N . THR A 1 98 ? 14.501 -0.857 -10.498 1.00 95.31 98 THR A N 1
ATOM 776 C CA . THR A 1 98 ? 13.180 -1.452 -10.721 1.00 95.31 98 THR A CA 1
ATOM 777 C C . THR A 1 98 ? 13.079 -2.837 -10.087 1.00 95.31 98 THR A C 1
ATOM 779 O O . THR A 1 98 ? 12.096 -3.121 -9.403 1.00 95.31 98 THR A O 1
ATOM 782 N N . CYS A 1 99 ? 14.100 -3.678 -10.255 1.00 96.56 99 CYS A N 1
ATOM 783 C CA . CYS A 1 99 ? 14.167 -4.987 -9.612 1.00 96.56 99 CYS A CA 1
ATOM 784 C C . CYS A 1 99 ? 14.163 -4.857 -8.082 1.00 96.56 99 CYS A C 1
ATOM 786 O O . CYS A 1 99 ? 13.358 -5.519 -7.428 1.00 96.56 99 CYS A O 1
ATOM 788 N N . THR A 1 100 ? 14.980 -3.958 -7.519 1.00 96.06 100 THR A N 1
ATOM 789 C CA . THR A 1 100 ? 15.020 -3.702 -6.068 1.00 96.06 100 THR A CA 1
ATOM 790 C C . THR A 1 100 ? 13.661 -3.247 -5.536 1.00 96.06 100 THR A C 1
ATOM 792 O O . THR A 1 100 ? 13.197 -3.737 -4.508 1.00 96.06 100 THR A O 1
ATOM 795 N N . LEU A 1 101 ? 12.985 -2.338 -6.245 1.00 96.00 101 LEU A N 1
ATOM 796 C CA . LEU A 1 101 ? 11.644 -1.877 -5.887 1.00 96.00 101 LEU A CA 1
ATOM 797 C C . LEU A 1 101 ? 10.640 -3.033 -5.844 1.00 96.00 101 LEU A C 1
ATOM 799 O O . LEU A 1 101 ? 9.928 -3.197 -4.853 1.00 96.00 101 LEU A O 1
ATOM 803 N N . VAL A 1 102 ? 10.576 -3.833 -6.909 1.00 97.75 102 VAL A N 1
ATOM 804 C CA . VAL A 1 102 ? 9.640 -4.963 -7.003 1.00 97.75 102 VAL A CA 1
ATOM 805 C C . VAL A 1 102 ? 9.924 -5.996 -5.917 1.00 97.75 102 VAL A C 1
ATOM 807 O O . VAL A 1 102 ? 8.995 -6.524 -5.303 1.00 97.75 102 VAL A O 1
ATOM 810 N N . GLU A 1 103 ? 11.199 -6.255 -5.635 1.00 97.69 103 GLU A N 1
ATOM 811 C CA . GLU A 1 103 ? 11.600 -7.164 -4.572 1.00 97.69 103 GLU A CA 1
ATOM 812 C C . GLU A 1 103 ? 11.149 -6.673 -3.192 1.00 97.69 103 GLU A C 1
ATOM 814 O O . GLU A 1 103 ? 10.590 -7.458 -2.424 1.00 97.69 103 GLU A O 1
ATOM 819 N N . LEU A 1 104 ? 11.309 -5.382 -2.887 1.00 96.31 104 LEU A N 1
ATOM 820 C CA . LEU A 1 104 ? 10.822 -4.801 -1.633 1.00 96.31 104 LEU A CA 1
ATOM 821 C C . LEU A 1 104 ? 9.300 -4.909 -1.503 1.00 96.31 104 LEU A C 1
ATOM 823 O O . LEU A 1 104 ? 8.808 -5.337 -0.457 1.00 96.31 104 LEU A O 1
ATOM 827 N N . LEU A 1 105 ? 8.553 -4.602 -2.569 1.00 96.69 105 LEU A N 1
ATOM 828 C CA . LEU A 1 105 ? 7.090 -4.725 -2.572 1.00 96.69 105 LEU A CA 1
ATOM 829 C C . LEU A 1 105 ? 6.637 -6.175 -2.334 1.00 96.69 105 LEU A C 1
ATOM 831 O O . LEU A 1 105 ? 5.669 -6.409 -1.605 1.00 96.69 105 LEU A O 1
ATOM 835 N N . LYS A 1 106 ? 7.353 -7.152 -2.902 1.00 97.38 106 LYS A N 1
ATOM 836 C CA . LYS A 1 106 ? 7.106 -8.583 -2.680 1.00 97.38 106 LYS A CA 1
ATOM 837 C C . LYS A 1 106 ? 7.436 -8.998 -1.245 1.00 97.38 106 LYS A C 1
ATOM 839 O O . LYS A 1 106 ? 6.613 -9.649 -0.604 1.00 97.38 106 LYS A O 1
ATOM 844 N N . ARG A 1 107 ? 8.612 -8.623 -0.725 1.00 96.81 107 ARG A N 1
ATOM 845 C CA . ARG A 1 107 ? 9.058 -8.961 0.644 1.00 96.81 107 ARG A CA 1
ATOM 846 C C . ARG A 1 107 ? 8.092 -8.428 1.703 1.00 96.81 107 ARG A C 1
ATOM 848 O O . ARG A 1 107 ? 7.796 -9.128 2.662 1.00 96.81 107 ARG A O 1
ATOM 855 N N . GLN A 1 108 ? 7.546 -7.232 1.493 1.00 94.62 108 GLN A N 1
ATOM 856 C CA . GLN A 1 108 ? 6.564 -6.613 2.390 1.00 94.62 108 GLN A CA 1
ATOM 857 C C . GLN A 1 108 ? 5.128 -7.136 2.194 1.00 94.62 108 GLN A C 1
ATOM 859 O O . GLN A 1 108 ? 4.212 -6.654 2.859 1.00 94.62 108 GLN A O 1
ATOM 864 N N . LYS A 1 109 ? 4.915 -8.103 1.287 1.00 96.19 109 LYS A N 1
ATOM 865 C CA . LYS A 1 109 ? 3.598 -8.643 0.901 1.00 96.19 109 LYS A CA 1
ATOM 866 C C . LYS A 1 109 ? 2.611 -7.588 0.385 1.00 96.19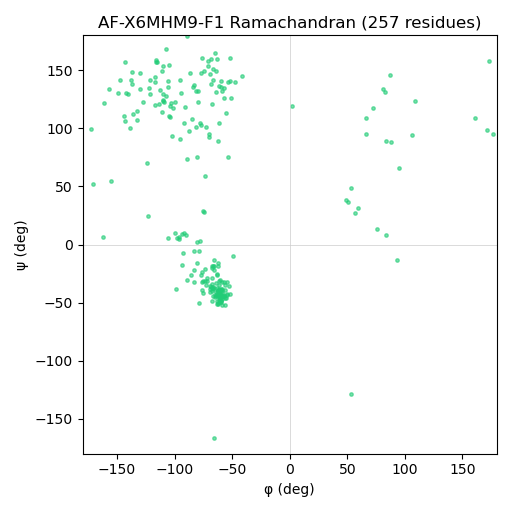 109 LYS A C 1
ATOM 868 O O . LYS A 1 109 ? 1.396 -7.762 0.466 1.00 96.19 109 LYS A O 1
ATOM 873 N N . ILE A 1 110 ? 3.127 -6.498 -0.173 1.00 95.88 110 ILE A N 1
ATOM 874 C CA . ILE A 1 110 ? 2.331 -5.406 -0.751 1.00 95.88 110 ILE A CA 1
ATOM 875 C C . ILE A 1 110 ? 1.911 -5.752 -2.173 1.00 95.88 110 ILE A C 1
ATOM 877 O O . ILE A 1 110 ? 0.836 -5.365 -2.615 1.00 95.88 110 ILE A O 1
ATOM 881 N N . ALA A 1 111 ? 2.742 -6.498 -2.894 1.00 97.50 111 ALA A N 1
ATOM 882 C CA . ALA A 1 111 ? 2.458 -6.902 -4.259 1.00 97.50 111 ALA A CA 1
ATOM 883 C C . ALA A 1 111 ? 2.819 -8.368 -4.491 1.00 97.50 111 ALA A C 1
ATOM 885 O O . ALA A 1 111 ? 3.783 -8.884 -3.921 1.00 97.50 111 ALA A O 1
ATOM 886 N N . LYS A 1 112 ? 2.073 -9.021 -5.381 1.00 97.94 112 LYS A N 1
ATOM 887 C CA . LYS A 1 112 ? 2.415 -10.330 -5.945 1.00 97.94 112 LYS A CA 1
ATOM 888 C C . LYS A 1 112 ? 2.777 -10.131 -7.417 1.00 97.94 112 LYS A C 1
ATOM 890 O O . LYS A 1 112 ? 2.048 -9.473 -8.154 1.00 97.94 112 LYS A O 1
ATOM 895 N N . VAL A 1 113 ? 3.924 -10.659 -7.838 1.00 98.00 113 VAL A N 1
ATOM 896 C CA . VAL A 1 113 ? 4.374 -10.573 -9.236 1.00 98.00 113 VAL A CA 1
ATOM 897 C C . VAL A 1 113 ? 3.636 -11.634 -10.044 1.00 98.00 113 VAL A C 1
ATOM 899 O O . VAL A 1 113 ? 3.733 -12.812 -9.712 1.00 98.00 113 VAL A O 1
ATOM 902 N N . THR A 1 114 ? 2.917 -11.235 -11.091 1.00 98.00 114 THR A N 1
ATOM 903 C CA . THR A 1 114 ? 2.193 -12.170 -11.969 1.00 98.00 114 THR A CA 1
ATOM 904 C C . THR A 1 114 ? 2.965 -12.484 -13.236 1.00 98.00 114 THR A C 1
ATOM 906 O O . THR A 1 114 ? 2.970 -13.623 -13.692 1.00 98.00 114 THR A O 1
ATOM 909 N N . LYS A 1 115 ? 3.637 -11.484 -13.811 1.00 98.12 115 LYS A N 1
ATOM 910 C CA . LYS A 1 115 ? 4.386 -11.639 -15.056 1.00 98.12 115 LYS A CA 1
ATOM 911 C C . LYS A 1 115 ? 5.603 -10.728 -15.073 1.00 98.12 115 LYS A C 1
ATOM 913 O O . LYS A 1 115 ? 5.535 -9.577 -14.644 1.00 98.12 115 LYS A O 1
ATOM 918 N N . ILE A 1 116 ? 6.698 -11.250 -15.613 1.00 97.94 116 ILE A N 1
ATOM 919 C CA . ILE A 1 116 ? 7.928 -10.511 -15.891 1.00 97.94 116 ILE A CA 1
ATOM 920 C C . ILE A 1 116 ? 8.185 -10.638 -17.388 1.00 97.94 116 ILE A C 1
ATOM 922 O O . ILE A 1 116 ? 8.140 -11.740 -17.931 1.00 97.94 116 ILE A O 1
ATOM 926 N N . ALA A 1 117 ? 8.421 -9.517 -18.057 1.00 97.00 117 ALA A N 1
ATOM 927 C CA . ALA A 1 117 ? 8.797 -9.483 -19.460 1.00 97.00 117 ALA A CA 1
ATOM 928 C C . ALA A 1 117 ? 10.030 -8.601 -19.634 1.00 97.00 117 ALA A C 1
ATOM 930 O O . ALA A 1 117 ? 10.092 -7.493 -19.106 1.00 97.00 117 ALA A O 1
ATOM 931 N N . THR A 1 118 ? 11.004 -9.082 -20.389 1.00 95.94 118 THR A N 1
ATOM 932 C CA . THR A 1 118 ? 12.138 -8.286 -20.851 1.00 95.94 118 THR A CA 1
ATOM 933 C C . THR A 1 118 ? 11.945 -7.988 -22.327 1.00 95.94 118 THR A C 1
ATOM 935 O O . THR A 1 118 ? 11.436 -8.812 -23.084 1.00 95.94 118 THR A O 1
ATOM 938 N N . ASN A 1 119 ? 12.294 -6.777 -22.735 1.00 90.88 119 ASN A N 1
ATOM 939 C CA . ASN A 1 119 ? 12.210 -6.359 -24.122 1.00 90.88 119 ASN A CA 1
ATOM 940 C C . ASN A 1 119 ? 13.388 -5.440 -24.454 1.00 90.88 119 ASN A C 1
ATOM 942 O O . ASN A 1 119 ? 13.966 -4.808 -23.570 1.00 90.88 119 ASN A O 1
ATOM 946 N N . MET A 1 120 ? 13.727 -5.342 -25.731 1.00 87.00 120 MET A N 1
ATOM 947 C CA . MET A 1 120 ? 14.572 -4.276 -26.243 1.00 87.00 120 MET A CA 1
ATOM 948 C C . MET A 1 120 ? 13.653 -3.265 -26.909 1.00 87.00 120 MET A C 1
ATOM 950 O O . MET A 1 120 ? 12.944 -3.584 -27.859 1.00 87.00 120 MET A O 1
ATOM 954 N N . ASN A 1 121 ? 13.619 -2.045 -26.385 1.00 77.12 121 ASN A N 1
ATOM 955 C CA . ASN A 1 121 ? 12.842 -0.994 -27.008 1.00 77.12 121 ASN A CA 1
ATOM 956 C C . ASN A 1 121 ? 13.564 -0.557 -28.289 1.00 77.12 121 ASN A C 1
ATOM 958 O O . ASN A 1 121 ? 14.568 0.156 -28.230 1.00 77.12 121 ASN A O 1
ATOM 962 N N . LEU A 1 122 ? 13.054 -1.047 -29.421 1.00 66.38 122 LEU A N 1
ATOM 963 C CA . LEU A 1 122 ? 13.494 -0.718 -30.777 1.00 66.38 122 LEU A CA 1
ATOM 964 C C . LEU A 1 122 ? 12.728 0.475 -31.365 1.00 66.38 122 LEU A C 1
ATOM 966 O O . LEU A 1 122 ? 12.883 0.753 -32.553 1.00 66.38 122 LEU A O 1
ATOM 970 N N . ASN A 1 123 ? 11.897 1.175 -30.569 1.00 61.19 123 ASN A N 1
ATOM 971 C CA . ASN A 1 123 ? 11.286 2.427 -31.021 1.00 61.19 123 ASN A CA 1
ATOM 972 C C . ASN A 1 123 ? 12.372 3.313 -31.640 1.00 61.19 123 ASN A C 1
ATOM 974 O O . ASN A 1 123 ? 13.475 3.354 -31.083 1.00 61.19 123 ASN A O 1
ATOM 978 N N . PRO A 1 124 ? 12.088 4.016 -32.752 1.00 59.75 124 PRO A N 1
ATOM 979 C CA . PRO A 1 124 ? 13.068 4.863 -33.411 1.00 59.75 124 PRO A CA 1
ATOM 980 C C . PRO A 1 124 ? 13.500 5.982 -32.458 1.00 59.75 124 PRO A C 1
ATOM 982 O O . PRO A 1 124 ? 12.919 7.063 -32.396 1.00 59.75 124 PRO A O 1
ATOM 985 N N . ASN A 1 125 ? 14.536 5.704 -31.673 1.00 60.81 125 ASN A N 1
ATOM 986 C CA . ASN A 1 125 ? 15.202 6.659 -30.813 1.00 60.81 125 ASN A CA 1
ATOM 987 C C . ASN A 1 125 ? 16.144 7.441 -31.707 1.00 60.81 125 ASN A C 1
ATOM 989 O O . ASN A 1 125 ? 17.344 7.197 -31.725 1.00 60.81 125 ASN A O 1
ATOM 993 N N . PHE A 1 126 ? 15.594 8.349 -32.500 1.00 67.38 126 PHE A N 1
ATOM 994 C CA . PHE A 1 126 ? 16.397 9.203 -33.351 1.00 67.38 126 PHE A CA 1
ATOM 995 C C . PHE A 1 126 ? 17.326 10.052 -32.486 1.00 67.38 126 PHE A C 1
ATOM 997 O O . PHE A 1 126 ? 16.902 11.004 -31.827 1.00 67.38 126 PHE A O 1
ATOM 1004 N N . ARG A 1 127 ? 18.609 9.688 -32.459 1.00 66.62 127 ARG A N 1
ATOM 1005 C CA . ARG A 1 127 ? 19.643 10.501 -31.825 1.00 66.62 127 ARG A CA 1
ATOM 1006 C C . ARG A 1 127 ? 20.265 11.374 -32.899 1.00 66.62 127 ARG A C 1
ATOM 1008 O O . ARG A 1 127 ? 20.646 10.891 -33.963 1.00 66.62 127 ARG A O 1
ATOM 1015 N N . ARG A 1 128 ? 20.362 12.672 -32.612 1.00 66.69 128 ARG A N 1
ATOM 1016 C CA . ARG A 1 128 ? 21.128 13.594 -33.448 1.00 66.69 128 ARG A CA 1
ATOM 1017 C C . ARG A 1 128 ? 22.604 13.404 -33.126 1.00 66.69 128 ARG A C 1
ATOM 1019 O O . ARG A 1 128 ? 23.065 13.864 -32.086 1.00 66.69 128 ARG A O 1
ATOM 1026 N N . TYR A 1 129 ? 23.324 12.735 -34.016 1.00 64.88 129 TYR A N 1
ATOM 1027 C CA . TYR A 1 129 ? 24.784 12.686 -33.994 1.00 64.88 129 TYR A CA 1
ATOM 1028 C C . TYR A 1 129 ? 25.292 13.607 -35.103 1.00 64.88 129 TYR A C 1
ATOM 1030 O O . TYR A 1 129 ? 25.082 13.339 -36.282 1.00 64.88 129 TYR A O 1
ATOM 1038 N N . GLY A 1 130 ? 25.896 14.739 -34.726 1.00 68.69 130 GLY A N 1
ATOM 1039 C CA . GLY A 1 130 ? 26.526 15.653 -35.689 1.00 68.69 130 GLY A CA 1
ATOM 1040 C C . GLY A 1 130 ? 25.589 16.228 -36.762 1.00 68.69 130 GLY A C 1
ATOM 1041 O O . GLY A 1 130 ? 26.028 16.459 -37.879 1.00 68.69 130 GLY A O 1
ATOM 1042 N N . GLY A 1 131 ? 24.301 16.427 -36.457 1.00 77.69 131 GLY A N 1
ATOM 1043 C CA . GLY A 1 131 ? 23.314 16.980 -37.399 1.00 77.69 131 GLY A CA 1
ATOM 1044 C C . GLY A 1 131 ? 22.517 15.942 -38.198 1.00 77.69 131 GLY A C 1
ATOM 1045 O O . GLY A 1 131 ? 21.456 16.284 -38.712 1.00 77.69 131 GLY A O 1
ATOM 1046 N N . ASN A 1 132 ? 22.938 14.672 -38.210 1.00 75.56 132 ASN A N 1
ATOM 1047 C CA . ASN A 1 132 ? 22.207 13.590 -38.869 1.00 75.56 132 ASN A CA 1
ATOM 1048 C C . ASN A 1 132 ? 21.303 12.831 -37.892 1.00 75.56 132 ASN A C 1
ATOM 1050 O O . ASN A 1 132 ? 21.651 12.585 -36.733 1.00 75.56 132 ASN A O 1
ATOM 1054 N N . VAL A 1 133 ? 20.124 12.458 -38.385 1.00 77.50 133 VAL A N 1
ATOM 1055 C CA . VAL A 1 133 ? 19.151 11.614 -37.692 1.00 77.50 133 VAL A CA 1
ATOM 1056 C C . VAL A 1 133 ? 19.538 10.158 -37.940 1.00 77.50 133 VAL A C 1
ATOM 1058 O O . VAL A 1 133 ? 19.403 9.663 -39.055 1.00 77.50 133 VAL A O 1
ATOM 1061 N N . ALA A 1 134 ? 20.044 9.481 -36.911 1.00 74.75 134 ALA A N 1
ATOM 1062 C CA . ALA A 1 134 ? 20.415 8.070 -36.980 1.00 74.75 134 ALA A CA 1
ATOM 1063 C C . ALA A 1 134 ? 19.549 7.225 -36.040 1.00 74.75 134 ALA A C 1
ATOM 1065 O O . ALA A 1 134 ? 19.006 7.732 -35.051 1.00 74.75 134 ALA A O 1
ATOM 1066 N N . TRP A 1 135 ? 19.445 5.927 -36.339 1.00 74.44 135 TRP A N 1
ATOM 1067 C CA . TRP A 1 135 ? 18.866 4.949 -35.422 1.00 74.44 135 TRP A CA 1
ATOM 1068 C C . TRP A 1 135 ? 19.630 4.971 -34.098 1.00 74.44 135 TRP A C 1
ATOM 1070 O O . TRP A 1 135 ? 20.855 4.860 -34.068 1.00 74.44 135 TRP A O 1
ATOM 1080 N N . GLY A 1 136 ? 18.902 5.154 -33.001 1.00 73.25 136 GLY A N 1
ATOM 1081 C CA . GLY A 1 136 ? 19.471 5.064 -31.666 1.00 73.25 136 GLY A CA 1
ATOM 1082 C C . GLY A 1 136 ? 19.811 3.629 -31.300 1.00 73.25 136 GLY A C 1
ATOM 1083 O O . GLY A 1 136 ? 19.249 2.677 -31.840 1.00 73.25 136 GLY A O 1
ATOM 1084 N N . GLU A 1 137 ? 20.716 3.488 -30.339 1.00 81.50 137 GLU A N 1
ATOM 1085 C CA . GLU A 1 137 ? 21.047 2.192 -29.759 1.00 81.50 137 GLU A CA 1
ATOM 1086 C C . GLU A 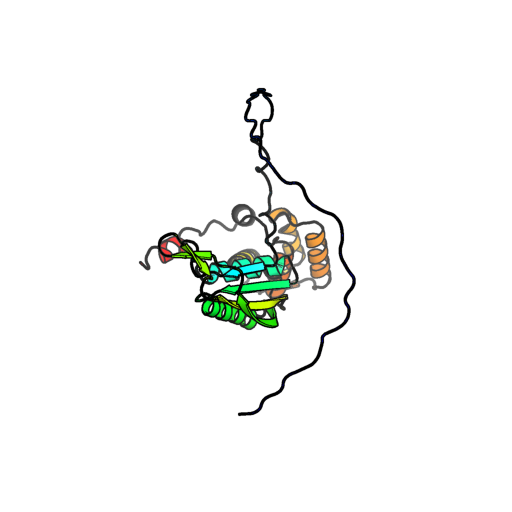1 137 ? 19.797 1.555 -29.129 1.00 81.50 137 GLU A C 1
ATOM 1088 O O . GLU A 1 137 ? 18.990 2.262 -28.504 1.00 81.50 137 GLU A O 1
ATOM 1093 N N . PRO A 1 138 ? 19.622 0.232 -29.273 1.00 85.38 138 PRO A N 1
ATOM 1094 C CA . PRO A 1 138 ? 18.495 -0.469 -28.684 1.00 85.38 138 PRO A CA 1
ATOM 1095 C C . PRO A 1 138 ? 18.572 -0.376 -27.156 1.00 85.38 138 PRO A C 1
ATOM 1097 O O . PRO A 1 138 ? 19.616 -0.630 -26.555 1.00 85.38 138 PRO A O 1
ATOM 1100 N N . VAL A 1 139 ? 17.459 -0.011 -26.514 1.00 87.56 139 VAL A N 1
ATOM 1101 C CA . VAL A 1 139 ? 17.442 0.248 -25.066 1.00 87.56 139 VAL A CA 1
ATOM 1102 C C . VAL A 1 139 ? 16.790 -0.922 -24.329 1.00 87.56 139 VAL A C 1
ATOM 1104 O O . VAL A 1 139 ? 15.605 -1.193 -24.558 1.00 87.56 139 VAL A O 1
ATOM 1107 N N . PRO A 1 140 ? 17.500 -1.621 -23.424 1.00 92.75 140 PRO A N 1
ATOM 1108 C CA . PRO A 1 140 ? 16.912 -2.728 -22.686 1.00 92.75 140 PRO A CA 1
ATOM 1109 C C . PRO A 1 140 ? 15.819 -2.214 -21.746 1.00 92.75 140 PRO A C 1
ATOM 1111 O O . PRO A 1 140 ? 15.924 -1.143 -21.146 1.00 92.75 140 PRO A O 1
ATOM 1114 N N . THR A 1 141 ? 14.740 -2.978 -21.636 1.00 94.25 141 THR A N 1
ATOM 1115 C CA . THR A 1 141 ? 13.567 -2.660 -20.824 1.00 94.25 141 THR A CA 1
ATOM 1116 C C . THR A 1 141 ? 13.109 -3.909 -20.080 1.00 94.25 141 THR A C 1
ATOM 1118 O O . THR A 1 141 ? 13.055 -4.998 -20.649 1.00 94.25 141 THR A O 1
ATOM 1121 N N . ILE A 1 142 ? 12.735 -3.751 -18.813 1.00 96.44 142 ILE A N 1
ATOM 1122 C CA . ILE A 1 142 ? 12.053 -4.781 -18.025 1.00 96.44 142 ILE A CA 1
ATOM 1123 C C . ILE A 1 142 ? 10.664 -4.285 -17.632 1.00 96.44 142 ILE A C 1
ATOM 1125 O O . ILE 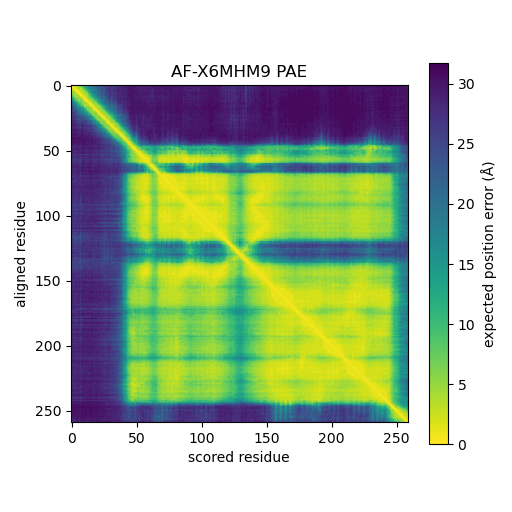A 1 142 ? 10.485 -3.118 -17.284 1.00 96.44 142 ILE A O 1
ATOM 1129 N N . VAL A 1 143 ? 9.672 -5.165 -17.691 1.00 97.50 143 VAL A N 1
ATOM 1130 C CA . VAL A 1 143 ? 8.283 -4.888 -17.336 1.00 97.50 143 VAL A CA 1
ATOM 1131 C C . VAL A 1 143 ? 7.821 -5.929 -16.329 1.00 97.50 143 VAL A C 1
ATOM 1133 O O . VAL A 1 143 ? 7.845 -7.129 -16.598 1.00 97.50 143 VAL A O 1
ATOM 1136 N N . PHE A 1 144 ? 7.373 -5.455 -15.175 1.00 98.19 144 PHE A N 1
ATOM 1137 C CA . PHE A 1 144 ? 6.742 -6.258 -14.141 1.00 98.19 144 PHE A CA 1
ATOM 1138 C C . PHE A 1 144 ? 5.252 -5.953 -14.110 1.00 98.19 144 PHE A C 1
ATOM 1140 O O . PHE A 1 144 ? 4.858 -4.793 -13.987 1.00 98.19 144 PHE A O 1
ATOM 1147 N N . HIS A 1 145 ? 4.433 -6.996 -14.171 1.00 98.06 145 HIS A N 1
ATOM 1148 C CA . HIS A 1 145 ? 3.014 -6.918 -13.866 1.00 98.06 145 HIS A CA 1
ATOM 1149 C C . HIS A 1 145 ? 2.803 -7.421 -12.445 1.00 98.06 145 HIS A C 1
ATOM 1151 O O . HIS A 1 145 ? 3.197 -8.538 -12.094 1.00 98.06 145 HIS A O 1
ATOM 1157 N N . LEU A 1 146 ? 2.225 -6.559 -11.623 1.00 98.19 146 LEU A N 1
ATOM 1158 C CA . LEU A 1 146 ? 1.977 -6.787 -10.214 1.00 98.19 146 LEU A CA 1
ATOM 1159 C C . LEU A 1 146 ? 0.475 -6.763 -9.956 1.00 98.19 146 LEU A C 1
ATOM 1161 O O . LEU A 1 146 ? -0.250 -5.960 -10.546 1.00 98.19 146 LEU A O 1
ATOM 1165 N N . VAL A 1 147 ? 0.035 -7.606 -9.032 1.00 97.75 147 VAL A N 1
ATOM 1166 C CA . VAL A 1 147 ? -1.304 -7.550 -8.442 1.00 97.75 147 VAL A CA 1
ATOM 1167 C C . VAL A 1 147 ? -1.204 -7.232 -6.958 1.00 97.75 147 VAL A C 1
ATOM 1169 O O . VAL A 1 147 ? -0.168 -7.465 -6.321 1.00 97.75 147 VAL A O 1
ATOM 1172 N N . ARG A 1 148 ? -2.294 -6.697 -6.416 1.00 96.38 148 ARG A N 1
ATOM 1173 C CA . ARG A 1 148 ? -2.457 -6.346 -5.009 1.00 96.38 148 ARG A CA 1
ATOM 1174 C C . ARG A 1 148 ? -2.091 -7.522 -4.094 1.00 96.38 148 ARG A C 1
ATOM 1176 O O . ARG A 1 148 ? -2.586 -8.637 -4.251 1.00 96.38 148 ARG A O 1
ATOM 1183 N N . GLY A 1 149 ? -1.183 -7.274 -3.155 1.00 95.62 149 GLY A N 1
ATOM 1184 C CA . GLY A 1 149 ? -0.818 -8.208 -2.091 1.00 95.62 149 GLY A CA 1
ATOM 1185 C C . GLY A 1 149 ? -1.692 -8.052 -0.844 1.00 95.62 149 GLY A C 1
ATOM 1186 O O . GLY A 1 149 ? -2.563 -7.190 -0.777 1.00 95.62 149 GLY A O 1
ATOM 1187 N N . GLU A 1 150 ? -1.423 -8.878 0.165 1.00 92.81 150 GLU A N 1
ATOM 1188 C CA . GLU A 1 150 ? -2.159 -8.904 1.441 1.00 92.81 150 GLU A CA 1
ATOM 1189 C C . GLU A 1 150 ? -2.088 -7.569 2.183 1.00 92.81 150 GLU A C 1
ATOM 1191 O O . GLU A 1 150 ? -3.075 -7.122 2.759 1.00 92.81 150 GLU A O 1
ATOM 1196 N N . HIS A 1 151 ? -0.923 -6.920 2.157 1.00 92.50 151 HIS A N 1
ATOM 1197 C CA . HIS A 1 151 ? -0.688 -5.689 2.908 1.00 92.50 151 HIS A CA 1
ATOM 1198 C C . HIS A 1 151 ? -0.888 -4.423 2.077 1.00 92.50 151 HIS A C 1
ATOM 1200 O O . HIS A 1 151 ? -0.611 -3.321 2.545 1.00 92.50 151 HIS A O 1
ATOM 1206 N N . ALA A 1 152 ? -1.340 -4.565 0.832 1.00 91.44 152 ALA A N 1
ATOM 1207 C CA . ALA A 1 152 ? -1.464 -3.435 -0.068 1.00 91.44 152 ALA A CA 1
ATOM 1208 C C . ALA A 1 152 ? -2.488 -2.413 0.412 1.00 91.44 152 ALA A C 1
ATOM 1210 O O . ALA A 1 152 ? -2.298 -1.240 0.151 1.00 91.44 152 ALA A O 1
ATOM 1211 N N . THR A 1 153 ? -3.555 -2.849 1.086 1.00 90.75 153 THR A N 1
ATOM 1212 C CA . THR A 1 153 ? -4.673 -1.996 1.515 1.00 90.75 153 THR A CA 1
ATOM 1213 C C . THR A 1 153 ? -4.319 -1.089 2.692 1.00 90.75 153 THR A C 1
ATOM 1215 O O . THR A 1 153 ? -4.953 -0.044 2.866 1.00 90.75 153 THR A O 1
ATOM 1218 N N . TYR A 1 154 ? -3.285 -1.438 3.463 1.00 92.62 154 TYR A N 1
ATOM 1219 C CA . TYR A 1 154 ? -2.853 -0.655 4.612 1.00 92.62 154 TYR A CA 1
ATOM 1220 C C . TYR A 1 154 ? -2.285 0.707 4.214 1.00 92.62 154 TYR A C 1
ATOM 1222 O O . TYR A 1 154 ? -1.711 0.895 3.140 1.00 92.62 154 TYR A O 1
ATOM 1230 N N . VAL A 1 155 ? -2.431 1.673 5.117 1.00 91.38 155 VAL A N 1
ATOM 1231 C CA . VAL A 1 155 ? -1.821 3.001 4.984 1.00 91.38 155 VAL A CA 1
ATOM 1232 C C . VAL A 1 155 ? -0.289 2.930 5.016 1.00 91.38 155 VAL A C 1
ATOM 1234 O O . VAL A 1 155 ? 0.289 1.900 5.368 1.00 91.38 155 VAL A O 1
ATOM 1237 N N . SER A 1 156 ? 0.388 4.008 4.603 1.00 88.06 156 SER A N 1
ATOM 1238 C CA . SER A 1 156 ? 1.859 4.049 4.611 1.00 88.06 156 SER A CA 1
ATOM 1239 C C . SER A 1 156 ? 2.423 3.926 6.029 1.00 88.06 156 SER A C 1
ATOM 1241 O O . SER A 1 156 ? 1.731 4.234 6.990 1.00 88.06 156 SER A O 1
ATOM 1243 N N . ASP A 1 157 ? 3.694 3.542 6.170 1.00 87.75 157 ASP A N 1
ATOM 1244 C CA . ASP A 1 157 ? 4.319 3.325 7.485 1.00 87.75 157 ASP A CA 1
ATOM 1245 C C . ASP A 1 157 ? 4.227 4.579 8.374 1.00 87.75 157 ASP A C 1
ATOM 1247 O O . ASP A 1 157 ? 3.917 4.483 9.557 1.00 87.75 157 ASP A O 1
ATOM 1251 N N . PHE A 1 158 ? 4.406 5.770 7.791 1.00 88.56 158 PHE A N 1
ATOM 1252 C CA . PHE A 1 158 ? 4.192 7.043 8.486 1.00 88.56 158 PHE A CA 1
ATOM 1253 C C . PHE A 1 158 ? 2.754 7.187 9.003 1.00 88.56 158 PHE A C 1
ATOM 1255 O O . PHE A 1 158 ? 2.535 7.510 10.169 1.00 88.56 158 PHE A O 1
ATOM 1262 N N . GLN A 1 1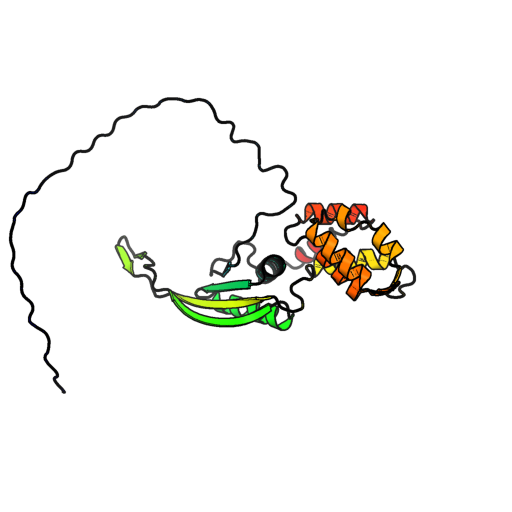59 ? 1.763 6.919 8.151 1.00 90.75 159 GLN A N 1
ATOM 1263 C CA . GLN A 1 159 ? 0.356 6.990 8.536 1.00 90.75 159 GLN A CA 1
ATOM 1264 C C . GLN A 1 159 ? 0.007 5.924 9.580 1.00 90.75 159 GLN A C 1
ATOM 1266 O O . GLN A 1 159 ? -0.744 6.223 10.499 1.00 90.75 159 GLN A O 1
ATOM 1271 N N . GLN A 1 160 ? 0.573 4.715 9.484 1.00 92.25 160 GLN A N 1
ATOM 1272 C CA . GLN A 1 160 ? 0.372 3.652 10.471 1.00 92.25 160 GLN A CA 1
ATOM 1273 C C . GLN A 1 160 ? 0.887 4.078 11.841 1.00 92.25 160 GLN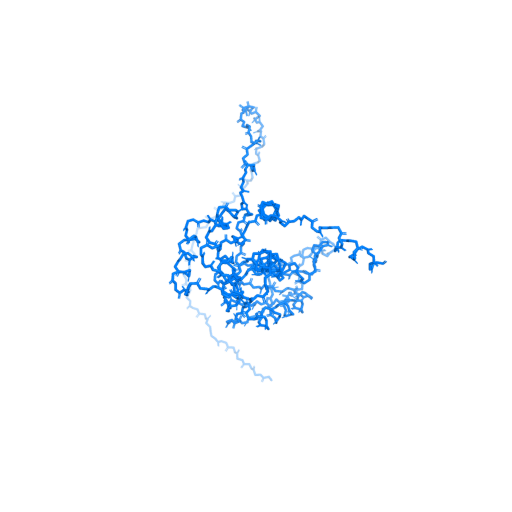 A C 1
ATOM 1275 O O . GLN A 1 160 ? 0.157 3.936 12.812 1.00 92.25 160 GLN A O 1
ATOM 1280 N N . ARG A 1 161 ? 2.087 4.671 11.924 1.00 93.31 161 ARG A N 1
ATOM 1281 C CA . ARG A 1 161 ? 2.618 5.220 13.186 1.00 93.31 161 ARG A CA 1
ATOM 1282 C C . ARG A 1 161 ? 1.676 6.256 13.792 1.00 93.31 161 ARG A C 1
ATOM 1284 O O . ARG A 1 161 ? 1.374 6.179 14.972 1.00 93.31 161 ARG A O 1
ATOM 1291 N N . LYS A 1 162 ? 1.134 7.164 12.977 1.00 94.06 162 LYS A N 1
ATOM 1292 C CA . LYS A 1 162 ? 0.158 8.155 13.454 1.00 94.06 162 LYS A CA 1
ATOM 1293 C C . LYS A 1 162 ? -1.174 7.540 13.874 1.00 94.06 162 LYS A C 1
ATOM 1295 O O . LYS A 1 162 ? -1.770 8.000 14.834 1.00 94.06 162 LYS A O 1
ATOM 1300 N N . VAL A 1 163 ? -1.626 6.480 13.211 1.00 94.19 163 VAL A N 1
ATOM 1301 C CA . VAL A 1 163 ? -2.804 5.712 13.643 1.00 94.19 163 VAL A CA 1
ATOM 1302 C C . VAL A 1 163 ? -2.539 4.981 14.962 1.00 94.19 163 VAL A C 1
ATOM 1304 O O . VAL A 1 163 ? -3.417 4.953 15.818 1.00 94.19 163 VAL A O 1
ATOM 1307 N N . ILE A 1 164 ? -1.336 4.441 15.158 1.00 95.06 164 ILE A N 1
ATOM 1308 C CA . ILE A 1 164 ? -0.919 3.837 16.430 1.00 95.06 164 ILE A CA 1
ATOM 1309 C C . ILE A 1 164 ? -0.922 4.895 17.542 1.00 95.06 164 ILE A C 1
ATOM 1311 O O . ILE A 1 164 ? -1.494 4.647 18.593 1.00 95.06 164 ILE A O 1
ATOM 1315 N N . GLU A 1 165 ? -0.415 6.104 17.286 1.00 94.88 165 GLU A N 1
ATOM 1316 C CA . GLU A 1 165 ? -0.491 7.212 18.253 1.00 94.88 165 GLU A CA 1
ATOM 1317 C C . GLU A 1 165 ? -1.948 7.553 18.630 1.00 94.88 165 GLU A C 1
ATOM 1319 O O . GLU A 1 165 ? -2.245 7.761 19.806 1.00 94.88 165 GLU A O 1
ATOM 1324 N N . ILE A 1 166 ? -2.890 7.550 17.668 1.00 94.50 166 ILE A N 1
ATOM 1325 C CA . ILE A 1 166 ? -4.327 7.738 17.969 1.00 94.50 166 ILE A CA 1
ATOM 1326 C C . ILE A 1 166 ? -4.809 6.639 18.919 1.00 94.50 166 ILE A C 1
ATOM 1328 O O . ILE A 1 166 ? -5.545 6.917 19.867 1.00 94.50 166 ILE A O 1
ATOM 1332 N N . PHE A 1 167 ? -4.419 5.393 18.655 1.00 95.81 167 PHE A N 1
ATOM 1333 C CA . PHE A 1 167 ? -4.803 4.253 19.477 1.00 95.81 167 PHE A CA 1
ATOM 1334 C C . PHE A 1 167 ? -4.274 4.396 20.908 1.00 95.81 167 PHE A C 1
ATOM 1336 O O . PHE A 1 167 ? -5.054 4.301 21.850 1.00 95.81 167 PHE A O 1
ATOM 1343 N N . GLU A 1 168 ? -2.984 4.690 21.065 1.00 94.75 168 GLU A N 1
ATOM 1344 C CA . GLU A 1 168 ? -2.306 4.806 22.362 1.00 94.75 168 GLU A CA 1
ATOM 1345 C C . GLU A 1 168 ? -2.878 5.938 23.224 1.00 94.75 168 GLU A C 1
ATOM 1347 O O . GLU A 1 168 ? -3.108 5.744 24.414 1.00 94.75 168 GLU A O 1
ATOM 1352 N N . ILE A 1 169 ? -3.214 7.089 22.630 1.00 94.19 169 ILE A N 1
ATOM 1353 C CA . ILE A 1 169 ? -3.890 8.191 23.346 1.00 94.19 169 ILE A CA 1
ATOM 1354 C C . ILE A 1 169 ? -5.236 7.734 23.929 1.00 94.19 169 ILE A C 1
ATOM 1356 O O . ILE A 1 169 ? -5.677 8.205 24.979 1.00 94.19 169 ILE A O 1
ATOM 1360 N N . ASN A 1 170 ? -5.904 6.806 23.246 1.00 93.56 170 ASN A N 1
ATOM 1361 C CA . ASN A 1 170 ? -7.203 6.287 23.647 1.00 93.56 170 ASN A CA 1
ATOM 1362 C C . ASN A 1 170 ? -7.116 5.014 24.506 1.00 93.56 170 ASN A C 1
ATOM 1364 O O . ASN A 1 170 ? -8.143 4.612 25.059 1.00 93.56 170 ASN A O 1
ATOM 1368 N N . ASP A 1 171 ? -5.934 4.427 24.677 1.00 94.44 171 ASP A N 1
ATOM 1369 C CA . ASP A 1 171 ? -5.653 3.257 25.517 1.00 94.44 171 ASP A CA 1
ATOM 1370 C C . ASP A 1 171 ? -4.554 3.597 26.543 1.00 94.44 171 ASP A C 1
ATOM 1372 O O . ASP A 1 171 ? -3.428 3.108 26.439 1.00 94.44 171 ASP A O 1
ATOM 1376 N N . PRO A 1 172 ? -4.853 4.449 27.545 1.00 91.88 172 PRO A N 1
ATOM 1377 C CA . PRO A 1 172 ? -3.855 4.895 28.521 1.00 91.88 172 PRO A CA 1
ATOM 1378 C C . PRO A 1 172 ? -3.341 3.760 29.418 1.00 91.88 172 PRO A C 1
ATOM 1380 O O . PRO A 1 172 ? -2.298 3.894 30.048 1.00 91.88 172 PRO A O 1
ATOM 1383 N N . GLU A 1 173 ? -4.075 2.647 29.492 1.00 94.25 173 GLU A N 1
ATOM 1384 C CA . GLU A 1 173 ? -3.671 1.452 30.236 1.00 94.25 173 GLU A CA 1
ATOM 1385 C C . GLU A 1 173 ? -2.732 0.550 29.419 1.00 94.25 173 GLU A C 1
ATOM 1387 O O . GLU A 1 173 ? -2.228 -0.439 29.950 1.00 94.25 173 GLU A O 1
ATOM 1392 N N . HIS A 1 174 ? -2.485 0.879 28.143 1.00 91.62 174 HIS A N 1
ATOM 1393 C CA . HIS A 1 174 ? -1.690 0.082 27.206 1.00 91.62 174 HIS A CA 1
ATOM 1394 C C . HIS A 1 174 ? -2.130 -1.389 27.153 1.00 91.62 174 HIS A C 1
ATOM 1396 O O . HIS A 1 174 ? -1.317 -2.307 27.021 1.00 91.62 174 HIS A O 1
ATOM 1402 N N . SER A 1 175 ? -3.440 -1.617 27.258 1.00 93.06 175 SER A N 1
ATOM 1403 C CA . SER A 1 175 ? -4.050 -2.947 27.221 1.00 93.06 175 SER A CA 1
ATOM 1404 C C . SER A 1 175 ? -3.925 -3.618 25.846 1.00 93.06 175 SER A C 1
ATOM 1406 O O . SER A 1 175 ? -4.088 -4.836 25.717 1.00 93.06 175 SER A O 1
ATOM 1408 N N . GLY A 1 176 ? -3.653 -2.826 24.803 1.00 93.06 176 GLY A N 1
ATOM 1409 C CA . GLY A 1 176 ? -3.645 -3.253 23.408 1.00 93.06 176 GLY A CA 1
ATOM 1410 C C . GLY A 1 176 ? -5.052 -3.422 22.835 1.00 93.06 176 GLY A C 1
ATOM 1411 O O . GLY A 1 176 ? -5.203 -4.024 21.764 1.00 93.06 176 GLY A O 1
ATOM 1412 N N . ARG A 1 177 ? -6.085 -2.921 23.532 1.00 95.31 177 ARG A N 1
ATOM 1413 C CA . ARG A 1 177 ? -7.498 -3.068 23.158 1.00 95.31 177 ARG A CA 1
ATOM 1414 C C . ARG A 1 177 ? -8.284 -1.777 23.364 1.00 95.31 177 ARG A C 1
ATOM 1416 O O . ARG A 1 177 ? -8.138 -1.087 24.365 1.00 95.31 177 ARG A O 1
ATOM 1423 N N . LEU A 1 178 ? -9.200 -1.493 22.441 1.00 95.62 178 LEU A N 1
ATOM 1424 C CA . LEU A 1 178 ? -10.161 -0.396 22.557 1.00 95.62 178 LEU A CA 1
ATOM 1425 C C . LEU A 1 178 ? -11.591 -0.911 22.484 1.00 95.62 178 LEU A C 1
ATOM 1427 O O . LEU A 1 178 ? -11.919 -1.770 21.671 1.00 95.62 178 LEU A O 1
ATOM 1431 N N . LYS A 1 179 ? -12.480 -0.333 23.292 1.00 96.06 179 LYS A N 1
ATOM 1432 C CA . LYS A 1 179 ? -13.917 -0.602 23.175 1.00 96.06 179 LYS A CA 1
ATOM 1433 C C . LYS A 1 179 ? -14.449 -0.013 21.873 1.00 96.06 179 LYS A C 1
ATOM 1435 O O . LYS A 1 179 ? -14.163 1.142 21.554 1.00 96.06 179 LYS A O 1
ATOM 1440 N N . LYS A 1 180 ? -15.310 -0.758 21.182 1.00 95.19 180 LYS A N 1
ATOM 1441 C CA . LYS A 1 180 ? -15.925 -0.343 19.914 1.00 95.19 180 LYS A CA 1
ATOM 1442 C C . LYS A 1 180 ? -16.599 1.031 19.972 1.00 95.19 180 LYS A C 1
ATOM 1444 O O . LYS A 1 180 ? -16.361 1.856 19.098 1.00 95.19 180 LYS A O 1
ATOM 1449 N N . LYS A 1 181 ? -17.334 1.320 21.052 1.00 94.75 181 LYS A N 1
ATOM 1450 C CA . LYS A 1 181 ? -17.969 2.634 21.277 1.00 94.75 181 LYS A CA 1
ATOM 1451 C C . LYS A 1 181 ? -16.967 3.790 21.211 1.00 94.75 181 LYS A C 1
ATOM 1453 O O . LYS A 1 181 ? -17.224 4.793 20.559 1.00 94.75 181 LYS A O 1
ATOM 1458 N N . LYS A 1 182 ? -15.790 3.610 21.816 1.00 94.31 182 LYS A N 1
ATOM 1459 C CA . LYS A 1 182 ? -14.730 4.623 21.817 1.00 94.31 182 LYS A CA 1
ATOM 1460 C C . LYS A 1 182 ? -14.162 4.841 20.413 1.00 94.31 182 LYS A C 1
ATOM 1462 O O . LYS A 1 182 ? -13.860 5.965 20.041 1.00 94.31 182 LYS A O 1
ATOM 1467 N N . VAL A 1 183 ? -14.057 3.780 19.609 1.00 94.12 183 VAL A N 1
ATOM 1468 C CA . VAL A 1 183 ? -13.615 3.876 18.206 1.00 94.12 183 VAL A CA 1
ATOM 1469 C C . VAL A 1 183 ? -14.645 4.595 17.327 1.00 94.12 183 VAL A C 1
ATOM 1471 O O . VAL A 1 183 ? -14.259 5.365 16.447 1.00 94.12 183 VAL A O 1
ATOM 1474 N N . GLU A 1 184 ? -15.940 4.397 17.574 1.00 93.50 184 GLU A N 1
ATOM 1475 C CA . GLU A 1 184 ? -17.019 5.121 16.887 1.00 93.50 184 GLU A CA 1
ATOM 1476 C C . GLU A 1 184 ? -17.023 6.617 17.259 1.00 93.50 184 GLU A C 1
ATOM 1478 O O . GLU A 1 184 ? -17.150 7.473 16.382 1.00 93.50 184 GLU A O 1
ATOM 1483 N N . GLU A 1 185 ? -16.777 6.947 18.531 1.00 94.69 185 GLU A N 1
ATOM 1484 C CA . GLU A 1 185 ? -16.672 8.329 19.029 1.00 94.69 185 GLU A CA 1
ATOM 1485 C C . GLU A 1 185 ? -15.544 9.132 18.358 1.00 94.69 185 GLU A C 1
ATOM 1487 O O . GLU A 1 185 ? -15.698 10.338 18.140 1.00 94.69 185 GLU A O 1
ATOM 1492 N N . LEU A 1 186 ? -14.450 8.474 17.945 1.00 92.69 186 LEU A N 1
ATOM 1493 C CA . LEU A 1 186 ? -13.355 9.118 17.202 1.00 92.69 186 LEU A CA 1
ATOM 1494 C C . LEU A 1 186 ? -13.793 9.676 15.842 1.00 92.69 186 LEU A C 1
ATOM 1496 O O . LEU A 1 186 ? -13.082 10.502 15.269 1.00 92.69 186 LEU A O 1
ATOM 1500 N N . ASN A 1 187 ? -14.937 9.229 15.305 1.00 92.44 187 ASN A N 1
ATOM 1501 C CA . ASN A 1 187 ? -15.520 9.729 14.058 1.00 92.44 187 ASN A CA 1
ATOM 1502 C C . ASN A 1 187 ? -14.515 9.808 12.889 1.00 92.44 187 ASN A C 1
ATOM 1504 O O . ASN A 1 187 ? -14.570 10.721 12.061 1.00 92.44 187 ASN A O 1
ATOM 1508 N N . LEU A 1 188 ? -13.607 8.825 12.790 1.00 92.50 188 LEU A N 1
ATOM 1509 C CA . LEU A 1 188 ? -12.495 8.821 11.824 1.00 92.50 188 LEU A CA 1
ATOM 1510 C C . LEU A 1 188 ? -12.955 9.003 10.369 1.00 92.50 188 LEU A C 1
ATOM 1512 O O . LEU A 1 188 ? -12.262 9.637 9.576 1.00 92.50 188 LEU A O 1
ATOM 1516 N N . SER A 1 189 ? -14.145 8.497 10.035 1.00 91.88 189 SER A N 1
ATOM 1517 C CA . SER A 1 189 ? -14.774 8.668 8.720 1.00 91.88 189 SER A CA 1
ATOM 1518 C C . SER A 1 189 ? -14.949 10.145 8.348 1.00 91.88 189 SER A C 1
ATOM 1520 O O . SER A 1 189 ? -14.605 10.553 7.235 1.00 91.88 189 SER A O 1
ATOM 1522 N N . LYS A 1 190 ? -15.415 10.964 9.299 1.00 91.38 190 LYS A N 1
ATOM 1523 C CA . LYS A 1 190 ? -15.598 12.407 9.123 1.00 91.38 190 LYS A CA 1
ATOM 1524 C C . LYS A 1 190 ? -14.259 13.138 9.162 1.00 91.38 190 LYS A C 1
ATOM 1526 O O . LYS A 1 190 ? -14.029 14.017 8.337 1.00 91.38 190 LYS A O 1
ATOM 1531 N N . THR A 1 191 ? -13.371 12.747 10.074 1.00 91.62 191 THR A N 1
ATOM 1532 C CA . THR A 1 191 ? -12.049 13.369 10.249 1.00 91.62 191 THR A CA 1
ATOM 1533 C C . THR A 1 191 ? -11.173 13.241 9.004 1.00 91.62 191 THR A C 1
ATOM 1535 O O . THR A 1 191 ? -10.517 14.203 8.610 1.00 91.62 191 THR A O 1
ATOM 1538 N N . PHE A 1 192 ? -11.184 12.079 8.348 1.00 91.19 192 PHE A N 1
ATOM 1539 C CA . PHE A 1 192 ? -10.374 11.821 7.152 1.00 91.19 192 PHE A CA 1
ATOM 1540 C C . PHE A 1 192 ? -11.143 11.944 5.833 1.00 91.19 192 PHE A C 1
ATOM 1542 O O . PHE A 1 192 ? -10.592 11.611 4.783 1.00 91.19 192 PHE A O 1
ATOM 1549 N N . LEU A 1 193 ? -12.379 12.462 5.875 1.00 88.38 193 LEU A N 1
ATOM 1550 C CA . LEU A 1 193 ? -13.217 12.716 4.697 1.00 88.38 193 LEU A CA 1
ATOM 1551 C C . LEU A 1 193 ? -13.349 11.462 3.814 1.00 88.38 193 LEU A C 1
ATOM 1553 O O . LEU A 1 193 ? -13.103 11.493 2.603 1.00 88.38 193 LEU A O 1
ATOM 1557 N N . SER A 1 194 ? -13.673 10.335 4.452 1.00 88.62 194 SER A N 1
ATOM 1558 C CA . SER A 1 194 ? -13.785 9.044 3.775 1.00 88.62 194 SER A CA 1
ATOM 1559 C C . SER A 1 194 ? -14.996 9.006 2.839 1.00 88.62 194 SER A C 1
ATOM 1561 O O . SER A 1 194 ? -16.032 9.624 3.102 1.00 88.62 194 SER A O 1
ATOM 1563 N N . ALA A 1 195 ? -14.872 8.284 1.726 1.00 88.75 195 ALA A N 1
ATOM 1564 C CA . ALA A 1 195 ? -15.976 8.112 0.791 1.00 88.75 195 ALA A CA 1
ATOM 1565 C C . ALA A 1 195 ? -17.073 7.204 1.392 1.00 88.75 195 ALA A C 1
ATOM 1567 O O . ALA A 1 195 ? -16.761 6.298 2.167 1.00 88.75 195 ALA A O 1
ATOM 1568 N N . PRO A 1 196 ? -18.349 7.338 0.979 1.00 89.62 196 PRO A N 1
ATOM 1569 C CA . PRO A 1 196 ? -19.440 6.528 1.532 1.00 89.62 196 PRO A CA 1
ATOM 1570 C C . PRO A 1 196 ? -19.236 5.014 1.388 1.00 89.62 196 PRO A C 1
ATOM 1572 O O . PRO A 1 196 ? -19.664 4.249 2.246 1.00 89.62 196 PRO A O 1
ATOM 1575 N N . GLN A 1 197 ? -18.577 4.572 0.313 1.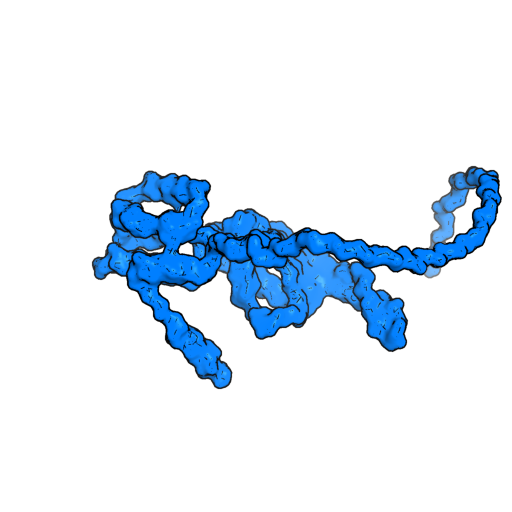00 90.31 197 GLN A N 1
ATOM 1576 C CA . GLN A 1 197 ? -18.240 3.160 0.103 1.00 90.31 197 GLN A CA 1
ATOM 1577 C C . GLN A 1 197 ? -17.214 2.667 1.133 1.00 90.31 197 GLN A C 1
ATOM 1579 O O . GLN A 1 197 ? -17.430 1.630 1.751 1.00 90.31 197 GLN A O 1
ATOM 1584 N N . GLN A 1 198 ? -16.166 3.457 1.393 1.00 90.19 198 GLN A N 1
ATOM 1585 C CA . GLN A 1 198 ? -15.161 3.154 2.418 1.00 90.19 198 GLN A CA 1
ATOM 1586 C C . GLN A 1 198 ? -15.781 3.109 3.817 1.00 90.19 198 GLN A C 1
ATOM 1588 O O . GLN A 1 198 ? -15.434 2.243 4.615 1.00 90.19 198 GLN A O 1
ATOM 1593 N N . GLY A 1 199 ? -16.718 4.021 4.099 1.00 91.44 199 GLY A N 1
ATOM 1594 C CA . GLY A 1 199 ? -17.477 4.031 5.348 1.00 91.44 199 GLY A CA 1
ATOM 1595 C C . GLY A 1 199 ? -18.251 2.730 5.561 1.00 91.44 199 GLY A C 1
ATOM 1596 O O . GLY A 1 199 ? -18.132 2.125 6.620 1.00 91.44 199 GLY A O 1
ATOM 1597 N N . LYS A 1 200 ? -18.960 2.245 4.533 1.00 93.31 200 LYS A N 1
ATOM 1598 C CA . LYS A 1 200 ? -19.691 0.967 4.598 1.00 93.31 200 LYS A CA 1
ATOM 1599 C C . LYS A 1 200 ? -18.766 -0.223 4.840 1.00 93.31 200 LYS A C 1
ATOM 1601 O O . LYS A 1 200 ? -19.024 -1.013 5.737 1.00 93.31 200 LYS A O 1
ATOM 1606 N N . GLU A 1 201 ? -17.667 -0.323 4.093 1.00 93.06 201 GLU A N 1
ATOM 1607 C CA . GLU A 1 201 ? -16.685 -1.402 4.281 1.00 93.06 201 GLU A CA 1
ATOM 1608 C C . GLU A 1 201 ? -16.078 -1.391 5.692 1.00 93.06 201 GLU A C 1
ATOM 1610 O O . GLU A 1 201 ? -15.872 -2.441 6.303 1.00 93.06 201 GLU A O 1
ATOM 1615 N N . ALA A 1 202 ? -15.804 -0.200 6.226 1.00 93.56 202 ALA A N 1
ATOM 1616 C CA . ALA A 1 202 ? -15.271 -0.030 7.570 1.00 93.56 202 ALA A CA 1
ATOM 1617 C C . ALA A 1 202 ? -16.308 -0.385 8.653 1.00 93.56 202 ALA A C 1
ATOM 1619 O O . ALA A 1 202 ? -15.957 -1.015 9.652 1.00 93.56 202 ALA A O 1
ATOM 1620 N N . GLU A 1 203 ? -17.582 -0.041 8.450 1.00 93.81 203 GLU A N 1
ATOM 1621 C CA . GLU A 1 203 ? -18.688 -0.446 9.326 1.00 93.81 203 GLU A CA 1
ATOM 1622 C C . GLU A 1 203 ? -18.903 -1.962 9.318 1.00 93.81 203 GLU A C 1
ATOM 1624 O O . GLU A 1 203 ? -19.071 -2.564 10.381 1.00 93.81 203 GLU A O 1
ATOM 1629 N N . ASP A 1 204 ? -18.861 -2.597 8.146 1.00 95.00 204 ASP A N 1
ATOM 1630 C CA . ASP A 1 204 ? -18.985 -4.050 8.017 1.00 95.00 204 ASP A CA 1
ATOM 1631 C C . ASP A 1 204 ? -17.835 -4.765 8.738 1.00 95.00 204 ASP A C 1
ATOM 1633 O O . ASP A 1 204 ? -18.059 -5.739 9.464 1.00 95.00 204 ASP A O 1
ATOM 1637 N N . LEU A 1 205 ? -16.613 -4.227 8.638 1.00 93.94 205 LEU A N 1
ATOM 1638 C CA . LEU A 1 205 ? -15.472 -4.710 9.413 1.00 93.94 205 LEU A CA 1
ATOM 1639 C C . LEU A 1 205 ? -15.732 -4.581 10.922 1.00 93.94 205 LEU A C 1
ATOM 1641 O O . LEU A 1 205 ? -15.580 -5.564 11.647 1.00 93.94 205 LEU A O 1
ATOM 1645 N N . LEU A 1 206 ? -16.183 -3.417 11.398 1.00 93.31 206 LEU A N 1
ATOM 1646 C CA . LEU A 1 206 ? -16.503 -3.207 12.815 1.00 93.31 206 LEU A CA 1
ATOM 1647 C C . LEU A 1 206 ? -17.626 -4.118 13.320 1.00 93.31 206 LEU A C 1
ATOM 1649 O O . LEU A 1 206 ? -17.647 -4.454 14.501 1.00 93.31 206 LEU A O 1
ATOM 1653 N N . ARG A 1 207 ? -18.588 -4.496 12.473 1.00 93.69 207 ARG A N 1
ATOM 1654 C CA . ARG A 1 207 ? -19.648 -5.461 12.821 1.00 93.69 207 ARG A CA 1
ATOM 1655 C C . ARG A 1 207 ? -19.125 -6.888 12.938 1.00 93.69 207 ARG A C 1
ATOM 1657 O O . ARG A 1 207 ? -19.672 -7.651 13.724 1.00 93.69 207 ARG A O 1
ATOM 1664 N N . SER A 1 208 ? -18.099 -7.236 12.163 1.00 94.56 208 SER A N 1
ATOM 1665 C CA . SER A 1 208 ? -17.469 -8.560 12.215 1.00 94.56 208 SER A CA 1
ATOM 1666 C C . SER A 1 208 ? -16.554 -8.752 13.430 1.00 94.56 208 SER A C 1
ATOM 1668 O O . SER A 1 208 ? -16.324 -9.883 13.854 1.00 94.56 208 SER A O 1
ATOM 1670 N N . ILE A 1 209 ? -16.044 -7.653 13.993 1.00 93.00 209 ILE A N 1
ATOM 1671 C CA . ILE A 1 209 ? -15.208 -7.642 15.197 1.00 93.00 209 ILE A CA 1
ATOM 1672 C C . ILE A 1 209 ? -16.115 -7.604 16.439 1.00 93.00 209 ILE A C 1
ATOM 1674 O O . ILE A 1 209 ? -17.203 -7.028 16.406 1.00 93.00 209 ILE A O 1
ATOM 1678 N N . GLY A 1 210 ? -15.677 -8.233 17.535 1.00 92.38 210 GLY A N 1
ATOM 1679 C CA . GLY A 1 210 ? -16.383 -8.192 18.820 1.00 92.38 210 GLY A CA 1
ATOM 1680 C C . GLY A 1 210 ? -16.412 -6.797 19.464 1.00 92.38 210 GLY A C 1
ATOM 1681 O O . GLY A 1 210 ? -16.076 -5.787 18.849 1.00 92.38 210 GLY A O 1
ATOM 1682 N N . ASP A 1 211 ? -16.790 -6.734 20.742 1.00 94.06 211 ASP A N 1
ATOM 1683 C CA . ASP A 1 211 ? -16.902 -5.460 21.477 1.00 94.06 211 ASP A CA 1
ATOM 1684 C C . ASP A 1 211 ? -15.552 -4.762 21.725 1.00 94.06 211 ASP A C 1
ATOM 1686 O O . ASP A 1 211 ? -15.504 -3.550 21.968 1.00 94.06 211 ASP A O 1
ATOM 1690 N N . GLU A 1 212 ? -14.458 -5.518 21.642 1.00 94.94 212 GLU A N 1
ATOM 1691 C CA . GLU A 1 212 ? -13.087 -5.044 21.798 1.00 94.94 212 GLU A CA 1
ATOM 1692 C C . GLU A 1 212 ? -12.331 -5.141 20.472 1.00 94.94 212 GLU A C 1
ATOM 1694 O O . GLU A 1 212 ? -12.347 -6.169 19.795 1.00 94.94 212 GLU A O 1
ATOM 1699 N N . ILE A 1 213 ? -11.634 -4.065 20.125 1.00 96.25 213 ILE A N 1
ATOM 1700 C CA . ILE A 1 213 ? -10.867 -3.912 18.894 1.00 96.25 213 ILE A CA 1
ATOM 1701 C C . ILE A 1 213 ? -9.387 -3.933 19.258 1.00 96.25 213 ILE A C 1
ATOM 1703 O O . ILE A 1 213 ? -8.922 -3.123 20.063 1.00 96.25 213 ILE A O 1
ATOM 1707 N N . SER A 1 214 ? -8.649 -4.862 18.656 1.00 96.75 214 SER A N 1
ATOM 1708 C CA . SER A 1 214 ? -7.197 -4.954 18.801 1.00 96.75 214 SER A CA 1
ATOM 1709 C C . SER A 1 214 ? -6.482 -3.878 17.975 1.00 96.75 214 SER A C 1
ATOM 1711 O O . SER A 1 214 ? -7.038 -3.354 17.007 1.00 96.75 214 SER A O 1
ATOM 1713 N N . LEU A 1 215 ? -5.223 -3.566 18.301 1.00 94.69 215 LEU A N 1
ATOM 1714 C CA . LEU A 1 215 ? -4.432 -2.613 17.513 1.00 94.69 215 LEU A CA 1
ATOM 1715 C C . LEU A 1 215 ? -4.339 -2.984 16.009 1.00 94.69 215 LEU A C 1
ATOM 1717 O O . LEU A 1 215 ? -4.573 -2.103 15.178 1.00 94.69 215 LEU A O 1
ATOM 1721 N N . PRO A 1 216 ? -4.060 -4.244 15.603 1.00 94.44 216 PRO A N 1
ATOM 1722 C CA . PRO A 1 216 ? -4.078 -4.627 14.187 1.00 94.44 216 PRO A CA 1
ATOM 1723 C C . PRO A 1 216 ? -5.422 -4.370 13.494 1.00 94.44 216 PRO A C 1
ATOM 1725 O O . PRO A 1 216 ? -5.451 -3.849 12.375 1.00 94.44 216 PRO A O 1
ATOM 1728 N N . ASP A 1 217 ? -6.535 -4.680 14.163 1.00 95.62 217 ASP A N 1
ATOM 1729 C CA . ASP A 1 217 ? -7.876 -4.447 13.619 1.00 95.62 217 ASP A CA 1
ATOM 1730 C C . ASP A 1 217 ? -8.181 -2.952 13.505 1.00 95.62 217 ASP A C 1
ATOM 1732 O O . ASP A 1 217 ? -8.754 -2.506 12.510 1.00 95.62 217 ASP A O 1
ATOM 1736 N N . PHE A 1 218 ? -7.725 -2.155 14.473 1.00 96.25 218 PHE A N 1
ATOM 1737 C CA . PHE A 1 218 ? -7.837 -0.701 14.436 1.00 96.25 218 PHE A CA 1
ATOM 1738 C C . PHE A 1 218 ? -7.032 -0.082 13.284 1.00 96.25 218 PHE A C 1
ATOM 1740 O O . PHE A 1 218 ? -7.525 0.817 12.595 1.00 96.25 218 PHE A O 1
ATOM 1747 N N . ILE A 1 219 ? -5.820 -0.584 13.015 1.00 95.12 219 ILE A N 1
ATOM 1748 C CA . ILE A 1 219 ? -5.006 -0.157 11.866 1.00 95.12 219 ILE A CA 1
ATOM 1749 C C . ILE A 1 219 ? -5.712 -0.512 10.555 1.00 95.12 219 ILE A C 1
ATOM 1751 O O . ILE A 1 219 ? -5.748 0.310 9.632 1.00 95.12 219 ILE A O 1
ATOM 1755 N N . ARG A 1 220 ? -6.301 -1.711 10.463 1.00 94.44 220 ARG A N 1
ATOM 1756 C CA . ARG A 1 220 ? -7.068 -2.145 9.288 1.00 94.44 220 ARG A CA 1
ATOM 1757 C C . ARG A 1 220 ? -8.297 -1.265 9.067 1.00 94.44 220 ARG A C 1
ATOM 1759 O O . ARG A 1 220 ? -8.480 -0.762 7.962 1.00 94.44 220 ARG A O 1
ATOM 1766 N N . TYR A 1 221 ? -9.076 -1.024 10.117 1.00 95.62 221 TYR A N 1
ATOM 1767 C CA . TYR A 1 221 ? -10.239 -0.136 10.110 1.00 95.62 221 TYR A CA 1
ATOM 1768 C C . TYR A 1 221 ? -9.869 1.282 9.657 1.00 95.62 221 TYR A C 1
ATOM 1770 O O . TYR A 1 221 ? -10.426 1.803 8.691 1.00 95.62 221 TYR A O 1
ATOM 1778 N N . SER A 1 222 ? -8.847 1.874 10.274 1.00 95.19 222 SER A N 1
ATOM 1779 C CA . SER A 1 222 ? -8.360 3.210 9.912 1.00 95.19 222 SER A CA 1
ATOM 1780 C C . SER A 1 222 ? -7.845 3.263 8.472 1.00 95.19 222 SER A C 1
ATOM 1782 O O . SER A 1 222 ? -8.032 4.260 7.775 1.00 95.19 222 SER A O 1
ATOM 1784 N N . SER A 1 223 ? -7.231 2.179 7.990 1.00 94.50 223 SER A N 1
ATOM 1785 C CA . SER A 1 223 ? -6.718 2.108 6.621 1.00 94.50 223 SER A CA 1
ATOM 1786 C C . SER A 1 223 ? -7.812 2.104 5.558 1.00 94.50 223 SER A C 1
ATOM 1788 O O . SER A 1 223 ? -7.564 2.593 4.456 1.00 94.50 223 SER A O 1
ATOM 1790 N N . LEU A 1 224 ? -9.006 1.593 5.871 1.00 93.69 224 LEU A N 1
ATOM 1791 C CA . LEU A 1 224 ? -10.162 1.686 4.975 1.00 93.69 224 LEU A CA 1
ATOM 1792 C C . LEU A 1 224 ? -10.654 3.132 4.868 1.00 93.69 224 LEU A C 1
ATOM 1794 O O . LEU A 1 224 ? -10.943 3.604 3.771 1.00 93.69 224 LEU A O 1
ATOM 1798 N N . LEU A 1 225 ? -10.678 3.852 5.991 1.00 93.75 225 LEU A N 1
ATOM 1799 C CA . LEU A 1 225 ? -11.189 5.221 6.066 1.00 93.75 225 LEU A CA 1
ATOM 1800 C C . LEU A 1 225 ? -10.221 6.267 5.493 1.00 93.75 225 LEU A C 1
ATOM 1802 O O . LEU A 1 225 ? -10.653 7.267 4.921 1.00 93.75 225 LEU A O 1
ATOM 1806 N N . ILE A 1 226 ? -8.909 6.051 5.606 1.00 92.81 226 ILE A N 1
ATOM 1807 C CA . ILE A 1 226 ? -7.901 6.985 5.087 1.00 92.81 226 ILE A CA 1
ATOM 1808 C C . ILE A 1 226 ? -7.708 6.750 3.586 1.00 92.81 226 ILE A C 1
ATOM 1810 O O . ILE A 1 226 ? -6.979 5.845 3.164 1.00 92.81 226 ILE A O 1
ATOM 1814 N N . HIS A 1 227 ? -8.320 7.607 2.767 1.00 88.56 227 HIS A N 1
ATOM 1815 C CA . HIS A 1 227 ? -8.251 7.510 1.310 1.00 88.56 227 HIS A CA 1
ATOM 1816 C C . HIS A 1 227 ? -6.799 7.594 0.778 1.00 88.56 227 HIS A C 1
ATOM 1818 O O . HIS A 1 227 ? -6.039 8.475 1.194 1.00 88.56 227 HIS A O 1
ATOM 1824 N N . PRO A 1 228 ? -6.382 6.736 -0.177 1.00 85.62 228 PRO A N 1
ATOM 1825 C CA . PRO A 1 228 ? -4.997 6.699 -0.670 1.00 85.62 228 PRO A CA 1
ATOM 1826 C C . PRO A 1 228 ? -4.548 7.987 -1.375 1.00 85.62 228 PRO A C 1
ATOM 1828 O O . PRO A 1 228 ? -3.355 8.296 -1.397 1.00 85.62 228 PRO A O 1
ATOM 1831 N N . LEU A 1 229 ? -5.496 8.744 -1.934 1.00 86.38 229 LEU A N 1
ATOM 1832 C CA . LEU A 1 229 ? -5.251 10.032 -2.593 1.00 86.38 229 LEU A CA 1
ATOM 1833 C C . LEU A 1 229 ? -5.483 11.241 -1.673 1.00 86.38 229 LEU A C 1
ATOM 1835 O O . LEU A 1 229 ? -5.440 12.368 -2.161 1.00 86.38 229 LEU A O 1
ATOM 1839 N N . LEU A 1 230 ? -5.750 11.042 -0.377 1.00 87.19 230 LEU A N 1
ATOM 1840 C CA . LEU A 1 230 ? -5.929 12.147 0.569 1.00 87.19 230 LEU A CA 1
ATOM 1841 C C . LEU A 1 230 ? -4.664 13.016 0.610 1.00 87.19 230 LEU A C 1
ATOM 1843 O O . LEU A 1 230 ? -3.543 12.510 0.733 1.00 87.19 230 LEU A O 1
ATOM 1847 N N . LYS A 1 231 ? -4.837 14.337 0.511 1.00 87.62 231 LYS A N 1
ATOM 1848 C CA . LYS A 1 231 ? -3.715 15.277 0.604 1.00 87.62 231 LYS A CA 1
ATOM 1849 C C . LYS A 1 231 ? -3.029 15.167 1.977 1.00 87.62 231 LYS A C 1
ATOM 1851 O O . LYS A 1 231 ? -3.720 15.177 2.996 1.00 87.62 231 LYS A O 1
ATOM 1856 N N . PRO A 1 232 ? -1.682 15.151 2.042 1.00 87.00 232 PRO A N 1
ATOM 1857 C CA . PRO A 1 232 ? -0.961 15.083 3.315 1.00 87.00 232 PRO A CA 1
ATOM 1858 C C . PRO A 1 232 ? -1.323 16.206 4.293 1.00 87.00 232 PRO A C 1
ATOM 1860 O O . PRO A 1 232 ? -1.384 15.966 5.491 1.00 87.00 232 PRO A O 1
ATOM 1863 N N . SER A 1 233 ? -1.607 17.416 3.797 1.00 87.38 233 SER A N 1
ATOM 1864 C CA . SER A 1 233 ? -2.044 18.542 4.632 1.00 87.38 233 SER A CA 1
ATOM 1865 C C . SER A 1 233 ? -3.364 18.263 5.355 1.00 87.38 233 SER A C 1
ATOM 1867 O O . SER A 1 233 ? -3.486 18.584 6.532 1.00 87.38 233 SER A O 1
ATOM 1869 N N . LEU A 1 234 ? -4.316 17.615 4.676 1.00 89.06 234 LEU A N 1
ATOM 1870 C CA . LEU A 1 234 ? -5.614 17.248 5.246 1.00 89.06 234 LEU A CA 1
ATOM 1871 C C . LEU A 1 234 ? -5.497 16.089 6.235 1.00 89.06 234 LEU A C 1
ATOM 1873 O O . LEU A 1 234 ? -6.173 16.065 7.259 1.00 89.06 234 LEU A O 1
ATOM 1877 N N . PHE A 1 235 ? -4.591 15.148 5.964 1.00 90.56 235 PHE A N 1
ATOM 1878 C CA . PHE A 1 235 ? -4.258 14.111 6.933 1.00 90.56 235 PHE A CA 1
ATOM 1879 C C . PHE A 1 235 ? -3.701 14.727 8.225 1.00 90.56 235 PHE A C 1
ATOM 1881 O O . PHE A 1 235 ? -4.203 14.433 9.305 1.00 90.56 235 PHE A O 1
ATOM 1888 N N . LYS A 1 236 ? -2.728 15.644 8.116 1.00 90.19 236 LYS A N 1
ATOM 1889 C CA . LYS A 1 236 ? -2.156 16.356 9.270 1.00 90.19 236 LYS A CA 1
ATOM 1890 C C . LYS A 1 236 ? -3.203 17.177 10.027 1.00 90.19 236 LYS A C 1
ATOM 1892 O O . LYS A 1 236 ? -3.226 17.121 11.250 1.00 90.19 236 LYS A O 1
ATOM 1897 N N . SER A 1 237 ? -4.095 17.893 9.337 1.00 88.88 237 SER A N 1
ATOM 1898 C CA . SER A 1 237 ? -5.171 18.632 10.017 1.00 88.88 237 SER A CA 1
ATOM 1899 C C . SER A 1 237 ? -6.134 17.702 10.757 1.00 88.88 237 SER A C 1
ATOM 1901 O O . SER A 1 237 ? -6.562 18.023 11.862 1.00 88.88 237 SER A O 1
ATOM 1903 N N . GLY A 1 238 ? -6.430 16.530 10.183 1.00 88.56 238 GLY A N 1
ATOM 1904 C CA . GLY A 1 238 ? -7.219 15.494 10.850 1.00 88.56 238 GLY A CA 1
ATOM 1905 C C . GLY A 1 238 ? -6.553 14.996 12.136 1.00 88.56 238 GLY A C 1
ATOM 1906 O O . GLY A 1 238 ? -7.210 14.908 13.168 1.00 88.56 238 GLY A O 1
ATOM 1907 N N . LEU A 1 239 ? -5.237 14.768 12.117 1.00 91.25 239 LEU A N 1
ATOM 1908 C CA . LEU A 1 239 ? -4.478 14.382 13.315 1.00 91.25 239 LEU A CA 1
ATOM 1909 C C . LEU A 1 239 ? -4.548 15.439 14.425 1.00 91.25 239 LEU A C 1
ATOM 1911 O O . LEU A 1 239 ? -4.796 15.091 15.577 1.00 91.25 239 LEU A O 1
ATOM 1915 N N . VAL A 1 240 ? -4.419 16.723 14.076 1.00 90.38 240 VAL A N 1
ATOM 1916 C CA . VAL A 1 240 ? -4.529 17.826 15.047 1.00 90.38 240 VAL A CA 1
ATOM 1917 C C . VAL A 1 240 ? -5.906 17.839 15.714 1.00 90.38 240 VAL A C 1
ATOM 1919 O O . VAL A 1 240 ? -5.995 18.029 16.925 1.00 90.38 240 VAL A O 1
ATOM 1922 N N . SER A 1 241 ? -6.977 17.568 14.961 1.00 88.62 241 SER A N 1
ATOM 1923 C CA . SER A 1 241 ? -8.331 17.476 15.529 1.00 88.62 241 SER A CA 1
ATOM 1924 C C . SER A 1 241 ? -8.520 16.299 16.495 1.00 88.62 241 SER A C 1
ATOM 1926 O O . SER A 1 241 ? -9.394 16.351 17.355 1.00 88.62 241 SER A O 1
ATOM 1928 N N . LEU A 1 242 ? -7.674 15.269 16.389 1.00 89.00 242 LEU A N 1
ATOM 1929 C CA . LEU A 1 242 ? -7.641 14.106 17.280 1.00 89.00 242 LEU A CA 1
ATOM 1930 C C . LEU A 1 242 ? -6.644 14.271 18.441 1.00 89.00 242 LEU A C 1
ATOM 1932 O O . LEU A 1 242 ? -6.382 13.313 19.163 1.00 89.00 242 LEU A O 1
ATOM 1936 N N . GLY A 1 243 ? -6.076 15.468 18.624 1.00 85.19 243 GLY A N 1
ATOM 1937 C CA . GLY A 1 243 ? -5.131 15.759 19.705 1.00 85.19 243 GLY A CA 1
ATOM 1938 C C . GLY A 1 243 ? -3.681 15.362 19.414 1.00 85.19 243 GLY A C 1
ATOM 1939 O O . GLY A 1 243 ? -2.839 15.465 20.303 1.00 85.19 243 GLY A O 1
ATOM 1940 N N . ILE A 1 244 ? -3.355 14.953 18.183 1.00 85.94 244 ILE A N 1
ATOM 1941 C CA . ILE A 1 244 ? -1.979 14.644 17.774 1.00 85.94 244 ILE A CA 1
ATOM 1942 C C . ILE A 1 244 ? -1.349 15.903 17.180 1.00 85.94 244 ILE A C 1
ATOM 1944 O O . ILE A 1 244 ? -1.648 16.312 16.056 1.00 85.94 244 ILE A O 1
ATOM 1948 N N . GLY A 1 245 ? -0.475 16.537 17.962 1.00 76.06 245 GLY A N 1
ATOM 1949 C CA . GLY A 1 245 ? 0.246 17.738 17.550 1.00 76.06 245 GLY A CA 1
ATOM 1950 C C . GLY A 1 245 ? 1.271 17.483 16.431 1.00 76.06 245 GLY A C 1
ATOM 1951 O O . GLY A 1 245 ? 1.726 16.352 16.232 1.00 76.06 245 GLY A O 1
ATOM 1952 N N . PRO A 1 246 ? 1.680 18.532 15.696 1.00 65.12 246 PRO A N 1
ATOM 1953 C CA . PRO A 1 246 ? 2.715 18.426 14.677 1.00 65.12 246 PRO A CA 1
ATOM 1954 C C . PRO A 1 246 ? 4.082 18.189 15.336 1.00 65.12 246 PRO A C 1
ATOM 1956 O O . PRO A 1 246 ? 4.780 19.129 15.697 1.00 65.12 246 PRO A O 1
ATOM 1959 N N . GLN A 1 247 ? 4.512 16.934 15.456 1.00 58.12 247 GLN A N 1
ATOM 1960 C CA . GLN A 1 247 ? 5.891 16.589 15.844 1.00 58.12 247 GLN A CA 1
ATOM 1961 C C . GLN A 1 247 ? 6.905 16.792 14.690 1.00 58.12 247 GLN A C 1
ATOM 1963 O O . GLN A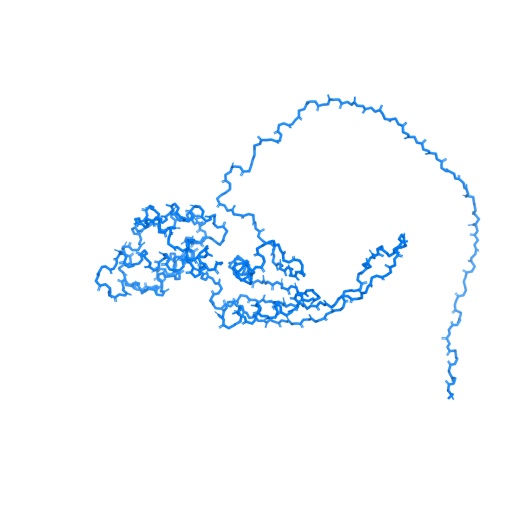 1 247 ? 7.917 16.104 14.603 1.00 58.12 247 GLN A O 1
ATOM 1968 N N . GLU A 1 248 ? 6.649 17.720 13.763 1.00 54.59 248 GLU A N 1
ATOM 1969 C CA . GLU A 1 248 ? 7.386 17.814 12.491 1.00 54.59 248 GLU A CA 1
ATOM 1970 C C . GLU A 1 248 ? 8.776 18.458 12.577 1.00 54.59 248 GLU A C 1
ATOM 1972 O O . GLU A 1 248 ? 9.433 18.584 11.550 1.00 54.59 248 GLU A O 1
ATOM 1977 N N . GLN A 1 249 ? 9.275 18.828 13.758 1.00 48.62 249 GLN A N 1
ATOM 1978 C CA . GLN A 1 249 ? 10.585 19.488 13.853 1.00 48.62 249 GLN A CA 1
ATOM 1979 C C . GLN A 1 249 ? 11.773 18.552 14.112 1.00 48.62 249 GLN A C 1
ATOM 1981 O O . GLN A 1 249 ? 12.894 18.947 13.819 1.00 48.62 249 GLN A O 1
ATOM 1986 N N . GLN A 1 250 ? 11.578 17.311 14.576 1.00 46.53 250 GLN A N 1
ATOM 1987 C CA . GLN A 1 250 ? 12.728 16.450 14.906 1.00 46.53 250 GLN A CA 1
ATOM 1988 C C . GLN A 1 250 ? 13.242 15.590 13.738 1.00 46.53 250 GLN A C 1
ATOM 1990 O O . GLN A 1 250 ? 14.443 15.380 13.644 1.00 46.53 250 GLN A O 1
ATOM 1995 N N . GLN A 1 251 ? 12.401 15.170 12.784 1.00 50.44 251 GLN A N 1
ATOM 1996 C CA . GLN A 1 251 ? 12.871 14.314 11.674 1.00 50.44 251 GLN A CA 1
ATOM 1997 C C . GLN A 1 251 ? 13.450 15.077 10.473 1.00 50.44 251 GLN A C 1
ATOM 1999 O O . GLN A 1 251 ? 14.306 14.537 9.783 1.00 50.44 251 GLN A O 1
ATOM 2004 N N . GLN A 1 252 ? 13.047 16.331 10.225 1.00 45.84 252 GLN A N 1
ATOM 2005 C CA . GLN A 1 252 ? 13.672 17.133 9.159 1.00 45.84 252 GLN A CA 1
ATOM 2006 C C . GLN A 1 252 ? 15.063 17.650 9.564 1.00 45.84 252 GLN A C 1
ATOM 2008 O O . GLN A 1 252 ? 15.949 17.700 8.720 1.00 45.84 252 GLN A O 1
ATOM 2013 N N . GLN A 1 253 ? 15.296 17.928 10.854 1.00 43.19 253 GLN A N 1
ATOM 2014 C CA . GLN A 1 253 ? 16.630 18.284 11.359 1.00 43.19 253 GLN A CA 1
ATOM 2015 C C . GLN A 1 253 ? 17.600 17.095 11.391 1.00 43.19 253 GLN A C 1
ATOM 2017 O O . GLN A 1 253 ? 18.800 17.298 11.239 1.00 43.19 253 GLN A O 1
ATOM 2022 N N . GLU A 1 254 ? 17.126 15.857 11.558 1.00 46.03 254 GLU A N 1
ATOM 2023 C CA . GLU A 1 254 ? 17.993 14.673 11.449 1.00 46.03 254 GLU A CA 1
ATOM 2024 C C . GLU A 1 254 ? 18.374 14.355 9.995 1.00 46.03 254 GLU A C 1
ATOM 2026 O O . GLU A 1 254 ? 19.482 13.889 9.756 1.00 46.03 254 GLU A O 1
ATOM 2031 N N . GLU A 1 255 ? 17.517 14.650 9.009 1.00 48.25 255 GLU A N 1
ATOM 2032 C CA . GLU A 1 255 ? 17.873 14.484 7.590 1.00 48.25 255 GLU A CA 1
ATOM 2033 C C . GLU A 1 255 ? 18.795 15.597 7.054 1.00 48.25 255 GLU A C 1
ATOM 2035 O O . GLU A 1 255 ? 19.567 15.330 6.135 1.00 48.25 255 GLU A O 1
ATOM 2040 N N . GLU A 1 256 ? 18.765 16.808 7.627 1.00 42.88 256 GLU A N 1
ATOM 2041 C CA . GLU A 1 256 ? 19.697 17.902 7.285 1.00 42.88 256 GLU A CA 1
ATOM 2042 C C . GLU A 1 256 ? 21.048 17.813 8.020 1.00 42.88 256 GLU A C 1
ATOM 2044 O O . GLU A 1 256 ? 22.036 18.346 7.529 1.00 42.88 256 GLU A O 1
ATOM 2049 N N . ASN A 1 257 ? 21.135 17.109 9.156 1.00 40.19 257 ASN A N 1
ATOM 2050 C CA . ASN A 1 257 ? 22.388 16.938 9.915 1.00 40.19 257 ASN A CA 1
ATOM 2051 C C . ASN A 1 257 ? 23.193 15.674 9.537 1.00 40.19 257 ASN A C 1
ATOM 2053 O O . ASN A 1 257 ? 24.139 15.317 10.240 1.00 40.19 257 ASN A O 1
ATOM 2057 N N . ILE A 1 258 ? 22.815 14.978 8.458 1.00 46.56 258 ILE A N 1
ATOM 2058 C CA . ILE A 1 258 ? 23.559 13.829 7.899 1.00 46.56 258 ILE A CA 1
ATOM 2059 C C . ILE A 1 258 ? 24.296 14.208 6.588 1.00 46.56 258 ILE A C 1
ATOM 2061 O O . ILE A 1 258 ? 24.913 13.345 5.963 1.00 46.56 258 ILE A O 1
ATOM 2065 N N . GLU A 1 259 ? 24.294 15.484 6.178 1.00 37.88 259 GLU A N 1
ATOM 2066 C CA . GLU A 1 259 ? 25.233 15.997 5.156 1.00 37.88 259 GLU A CA 1
ATOM 2067 C C . GLU A 1 259 ? 26.598 16.386 5.742 1.00 37.88 259 GLU A C 1
ATOM 2069 O O . GLU A 1 259 ? 26.641 17.130 6.748 1.00 37.88 259 GLU A O 1
#

Foldseek 3Di:
DDDDDDDDDDDDDDDDDDDDDDDDDDDDDDDDDDDDDDPPDDDPPDPQFDPQDPLEAEFEPDQPVPNDLVVVLLSNLLSVQVDFKHKYKAKAPRVVSSVVSVVVCVVVQQKDWDDKDKDFPQPQPQDDDPNDGDRDDTMIMMMTMIGGGPCSLFDDPVVLVLLVVLVCVQCVVPPQKDFLVSLVVLVLLVLQVFDPVLVVVLVVLSVVDPRIAGSVSSRNSSSSSNRSRRDPVSVQSSSVVSVNDPPPPPVVVVVVVVD

Radius of gyration: 28.98 Å; Cα contacts (8 Å, |Δi|>4): 291; chains: 1; bounding box: 48×64×97 Å

Solvent-accessible surface area (backbone atoms only — not comparable to full-atom values): 15786 Å² total; per-residue (Å²): 143,83,89,85,81,87,87,87,84,86,85,86,77,86,87,86,85,84,88,86,84,88,85,88,83,90,83,90,81,90,80,91,75,87,76,88,81,77,89,87,80,86,79,84,82,77,70,69,50,54,80,86,70,67,58,59,46,79,42,51,75,72,56,59,103,72,63,47,71,64,57,56,50,54,50,50,43,37,33,31,47,74,35,62,45,39,36,41,36,12,33,55,84,19,33,62,60,42,52,55,51,54,49,52,34,39,76,66,32,30,30,41,80,78,46,78,47,77,49,66,49,72,67,85,43,66,40,74,60,96,86,43,82,38,84,40,79,74,38,49,33,36,38,38,38,32,33,54,26,87,49,17,61,50,57,55,73,71,54,45,52,54,51,48,50,56,48,47,74,73,26,83,82,68,74,59,54,40,51,47,70,61,60,59,72,64,39,52,47,70,52,49,67,32,53,73,67,33,47,51,57,33,49,55,50,56,68,75,44,66,69,60,41,40,59,72,56,47,51,52,42,50,20,48,20,48,50,71,44,52,38,68,69,55,53,52,53,32,36,44,77,72,73,45,73,88,75,69,70,62,65,60,53,56,63,63,68,73,112

Mean predicted aligned error: 13.94 Å